Protein AF-A0A0N5AGP7-F1 (afdb_monomer)

Structure (mmCIF, N/CA/C/O backbone):
data_AF-A0A0N5AGP7-F1
#
_entry.id   AF-A0A0N5AGP7-F1
#
loop_
_atom_site.group_PDB
_atom_site.id
_atom_site.type_symbol
_atom_site.label_atom_id
_atom_site.label_alt_id
_atom_site.label_comp_id
_atom_site.label_asym_id
_atom_site.label_entity_id
_atom_site.label_seq_id
_atom_site.pdbx_PDB_ins_code
_atom_site.Cartn_x
_atom_site.Cartn_y
_atom_site.Cartn_z
_atom_site.occupancy
_atom_site.B_iso_or_equiv
_atom_site.auth_seq_id
_atom_site.auth_comp_id
_atom_site.auth_asym_id
_atom_site.auth_atom_id
_atom_site.pdbx_PDB_model_num
ATOM 1 N N . MET A 1 1 ? -30.717 -14.514 55.061 1.00 37.62 1 MET A N 1
ATOM 2 C CA . MET A 1 1 ? -29.349 -14.558 54.503 1.00 37.62 1 MET A CA 1
ATOM 3 C C . MET A 1 1 ? -28.999 -13.154 54.037 1.00 37.62 1 MET A C 1
ATOM 5 O O . MET A 1 1 ? -29.654 -12.688 53.111 1.00 37.62 1 MET A O 1
ATOM 9 N N . PRO A 1 2 ? -28.088 -12.437 54.714 1.00 38.25 2 PRO A N 1
ATOM 10 C CA . PRO A 1 2 ? -27.718 -11.091 54.300 1.00 38.25 2 PRO A CA 1
ATOM 11 C C . PRO A 1 2 ? -26.877 -11.192 53.022 1.00 38.25 2 PRO A C 1
ATOM 13 O O . PRO A 1 2 ? -25.871 -11.901 52.994 1.00 38.25 2 PRO A O 1
ATOM 16 N N . LYS A 1 3 ? -27.322 -10.530 51.950 1.00 42.00 3 LYS A N 1
ATOM 17 C CA . LYS A 1 3 ? -26.491 -10.283 50.768 1.00 42.00 3 LYS A CA 1
ATOM 18 C C . LYS A 1 3 ? -25.412 -9.304 51.219 1.00 42.00 3 LYS A C 1
ATOM 20 O O . LYS A 1 3 ? -25.722 -8.156 51.506 1.00 42.00 3 LYS A O 1
ATOM 25 N N . GLY A 1 4 ? -24.195 -9.803 51.411 1.00 43.72 4 GLY A N 1
ATOM 26 C CA . GLY A 1 4 ? -23.057 -8.968 51.771 1.00 43.72 4 GLY A CA 1
ATOM 27 C C . GLY A 1 4 ? -22.779 -7.979 50.648 1.00 43.72 4 GLY A C 1
ATOM 28 O O . GLY A 1 4 ? -22.672 -8.390 49.493 1.00 43.72 4 GLY A O 1
ATOM 29 N N . ASN A 1 5 ? -22.692 -6.701 51.005 1.00 47.56 5 ASN A N 1
ATOM 30 C CA . ASN A 1 5 ? -22.288 -5.616 50.123 1.00 47.56 5 ASN A CA 1
ATOM 31 C C . ASN A 1 5 ? -20.934 -5.984 49.508 1.00 47.56 5 ASN A C 1
ATOM 33 O O . ASN A 1 5 ? -19.931 -6.083 50.225 1.00 47.56 5 ASN A O 1
ATOM 37 N N . LEU A 1 6 ? -20.908 -6.239 48.199 1.00 48.44 6 LEU A N 1
ATOM 38 C CA . LEU A 1 6 ? -19.643 -6.345 47.491 1.00 48.44 6 LEU A CA 1
ATOM 39 C C . LEU A 1 6 ? -18.982 -4.959 47.506 1.00 48.44 6 LEU A C 1
ATOM 41 O O . LEU A 1 6 ? -19.667 -3.949 47.339 1.00 48.44 6 LEU A O 1
ATOM 45 N N . PRO A 1 7 ? -17.660 -4.875 47.720 1.00 51.41 7 PRO A N 1
ATOM 46 C CA . PRO A 1 7 ? -16.965 -3.600 47.649 1.00 51.41 7 PRO A CA 1
ATOM 47 C C . PRO A 1 7 ? -17.129 -3.016 46.239 1.00 51.41 7 PRO A C 1
ATOM 49 O O . PRO A 1 7 ? -16.958 -3.730 45.254 1.00 51.41 7 PRO A O 1
ATOM 52 N N . LEU A 1 8 ? -17.412 -1.712 46.148 1.00 54.53 8 LEU A N 1
ATOM 53 C CA . LEU A 1 8 ? -17.636 -0.942 44.908 1.00 54.53 8 LEU A CA 1
ATOM 54 C C . LEU A 1 8 ? -16.566 -1.195 43.818 1.00 54.53 8 LEU A C 1
ATOM 56 O O . LEU A 1 8 ? -16.828 -1.092 42.622 1.00 54.53 8 LEU A O 1
ATOM 60 N N . SER A 1 9 ? -15.348 -1.569 44.228 1.00 54.25 9 SER A N 1
ATOM 61 C CA . SER A 1 9 ? -14.263 -1.961 43.327 1.00 54.25 9 SER A CA 1
ATOM 62 C C . SER A 1 9 ? -14.559 -3.245 42.548 1.00 54.25 9 SER A C 1
ATOM 64 O O . SER A 1 9 ? -14.188 -3.344 41.384 1.00 54.25 9 SER A O 1
ATOM 66 N N . GLN A 1 10 ? -15.238 -4.222 43.145 1.00 56.56 10 GLN A N 1
ATOM 67 C CA . GLN A 1 10 ? -15.538 -5.511 42.526 1.00 56.56 10 GLN A CA 1
ATOM 68 C C . GLN A 1 10 ? -16.683 -5.409 41.505 1.00 56.56 10 GLN A C 1
ATOM 70 O O . GLN A 1 10 ? -16.617 -6.058 40.462 1.00 56.56 10 GLN A O 1
ATOM 75 N N . GLU A 1 11 ? -17.679 -4.554 41.758 1.00 56.53 11 GLU A N 1
ATOM 76 C CA . GLU A 1 11 ? -18.737 -4.204 40.795 1.00 56.53 11 GLU A CA 1
ATOM 77 C C . GLU A 1 11 ? -18.138 -3.458 39.590 1.00 56.53 11 GLU A C 1
ATOM 79 O O . GLU A 1 11 ? -18.330 -3.859 38.444 1.00 56.53 11 GLU A O 1
ATOM 84 N N . SER A 1 12 ? -17.293 -2.453 39.852 1.00 56.59 12 SER A N 1
ATOM 85 C CA . SER A 1 12 ? -16.553 -1.706 38.825 1.00 56.59 12 SER A CA 1
ATOM 86 C C . SER A 1 12 ? -15.652 -2.615 37.975 1.00 56.59 12 SER A C 1
ATOM 88 O O . SER A 1 12 ? -15.665 -2.531 36.746 1.00 56.59 12 SER A O 1
ATOM 90 N N . HIS A 1 13 ? -14.932 -3.555 38.598 1.00 56.78 13 HIS A N 1
ATOM 91 C CA . HIS A 1 13 ? -14.122 -4.550 37.887 1.00 56.78 13 HIS A CA 1
ATOM 92 C C . HIS A 1 13 ? -14.962 -5.519 37.050 1.00 56.78 13 HIS A C 1
ATOM 94 O O . HIS A 1 13 ? -14.537 -5.914 35.964 1.00 56.78 13 HIS A O 1
ATOM 100 N N . ARG A 1 14 ? -16.153 -5.896 37.522 1.00 61.09 14 ARG A N 1
ATOM 101 C CA . ARG A 1 14 ? -17.064 -6.765 36.775 1.00 61.09 14 ARG A CA 1
ATOM 102 C C . ARG A 1 14 ? -17.661 -6.046 35.566 1.00 61.09 14 ARG A C 1
ATOM 104 O O . ARG A 1 14 ? -17.682 -6.619 34.484 1.00 61.09 14 ARG A O 1
ATOM 111 N N . VAL A 1 15 ? -18.067 -4.788 35.718 1.00 60.38 15 VAL A N 1
ATOM 112 C CA . VAL A 1 15 ? -18.560 -3.959 34.607 1.00 60.38 15 VAL A CA 1
ATOM 113 C C . VAL A 1 15 ? -17.445 -3.689 33.597 1.00 60.38 15 VAL A C 1
ATOM 115 O O . VAL A 1 15 ? -17.682 -3.781 32.397 1.00 60.38 15 VAL A O 1
ATOM 118 N N . ALA A 1 16 ? -16.212 -3.438 34.054 1.00 58.69 16 ALA A N 1
ATOM 119 C CA . ALA A 1 16 ? -15.046 -3.327 33.177 1.00 58.69 16 ALA A CA 1
ATOM 120 C C . ALA A 1 16 ? -14.787 -4.629 32.392 1.00 58.69 16 ALA A C 1
ATOM 122 O O . ALA A 1 16 ? -14.532 -4.574 31.192 1.00 58.69 16 ALA A O 1
ATOM 123 N N . SER A 1 17 ? -14.934 -5.788 33.042 1.00 61.66 17 SER A N 1
ATOM 124 C CA . SER A 1 17 ? -14.825 -7.109 32.409 1.00 61.66 17 SER A CA 1
ATOM 125 C C . SER A 1 17 ? -15.964 -7.404 31.418 1.00 61.66 17 SER A C 1
ATOM 127 O O . SER A 1 17 ? -15.713 -7.997 30.369 1.00 61.66 17 SER A O 1
ATOM 129 N N . GLU A 1 18 ? -17.202 -6.988 31.702 1.00 62.66 18 GLU A N 1
ATOM 130 C CA . GLU A 1 18 ? -18.333 -7.114 30.767 1.00 62.66 18 GLU A CA 1
ATOM 131 C C . GLU A 1 18 ? -18.176 -6.151 29.569 1.00 62.66 18 GLU A C 1
ATOM 133 O O . GLU A 1 18 ? -18.473 -6.527 28.432 1.00 62.66 18 GLU A O 1
ATOM 138 N N . LEU A 1 19 ? -17.612 -4.953 29.782 1.00 58.47 19 LEU A N 1
ATOM 139 C CA . LEU A 1 19 ? -17.229 -4.013 28.717 1.00 58.47 19 LEU A CA 1
ATOM 140 C C . LEU A 1 19 ? -16.086 -4.547 27.837 1.00 58.47 19 LEU A C 1
ATOM 142 O O . LEU A 1 19 ? -16.107 -4.336 26.622 1.00 58.47 19 LEU A O 1
ATOM 146 N N . GLU A 1 20 ? -15.111 -5.253 28.420 1.00 59.94 20 GLU A N 1
ATOM 147 C CA . GLU A 1 20 ? -14.048 -5.953 27.680 1.00 59.94 20 GLU A CA 1
ATOM 148 C C . GLU A 1 20 ? -14.601 -7.073 26.780 1.00 59.94 20 GLU A C 1
ATOM 150 O O . GLU A 1 20 ? -13.984 -7.415 25.771 1.00 59.94 20 GLU A O 1
ATOM 155 N N . GLY A 1 21 ? -15.796 -7.597 27.073 1.00 66.31 21 GLY A N 1
ATOM 156 C CA . GLY A 1 21 ? -16.474 -8.611 26.260 1.00 66.31 21 GLY A CA 1
ATOM 157 C C . GLY A 1 21 ? -17.131 -8.093 24.971 1.00 66.31 21 GLY A C 1
ATOM 158 O O . GLY A 1 21 ? -17.523 -8.898 24.126 1.00 66.31 21 GLY A O 1
ATOM 159 N N . ILE A 1 22 ? -17.253 -6.772 24.782 1.00 74.31 22 ILE A N 1
ATOM 160 C CA . ILE A 1 22 ? -17.971 -6.177 23.635 1.00 74.31 22 ILE A CA 1
ATOM 161 C C . ILE A 1 22 ? -17.221 -6.404 22.314 1.00 74.31 22 ILE A C 1
ATOM 163 O O . ILE A 1 22 ? -17.836 -6.519 21.249 1.00 74.31 22 ILE A O 1
ATOM 167 N N . TRP A 1 23 ? -15.889 -6.464 22.358 1.00 82.12 23 TRP A N 1
ATOM 168 C CA . TRP A 1 23 ? -15.069 -6.611 21.162 1.00 82.12 23 TRP A CA 1
ATOM 169 C C . TRP A 1 23 ? -13.745 -7.322 21.453 1.00 82.12 23 TRP A C 1
ATOM 171 O O . TRP A 1 23 ? -12.912 -6.827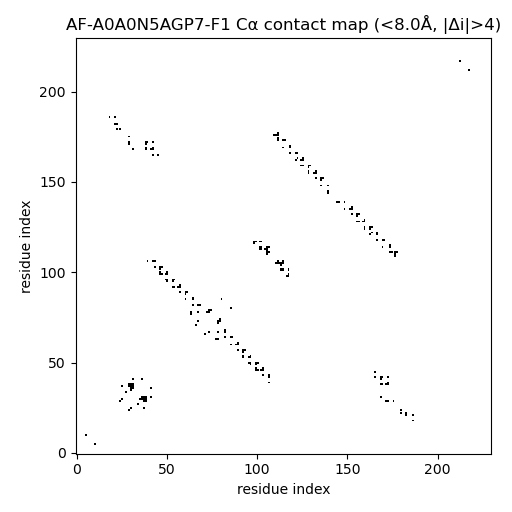 22.203 1.00 82.12 23 TRP A O 1
ATOM 181 N N . ASP A 1 24 ? -13.532 -8.459 20.788 1.00 80.94 24 ASP A N 1
ATOM 182 C CA . ASP A 1 24 ? -12.293 -9.235 20.873 1.00 80.94 24 ASP A CA 1
ATOM 183 C C . ASP A 1 24 ? -11.258 -8.767 19.832 1.00 80.94 24 ASP A C 1
ATOM 185 O O . ASP A 1 24 ? -11.414 -8.983 18.622 1.00 80.94 24 ASP A O 1
ATOM 189 N N . GLU A 1 25 ? -10.164 -8.167 20.315 1.00 78.81 25 GLU A N 1
ATOM 190 C CA . GLU A 1 25 ? -9.014 -7.737 19.503 1.00 78.81 25 GLU A CA 1
ATOM 191 C C . GLU A 1 25 ? -8.315 -8.924 18.812 1.00 78.81 25 GLU A C 1
ATOM 193 O O . GLU A 1 25 ? -7.780 -8.786 17.710 1.00 78.81 25 GLU A O 1
ATOM 198 N N . ASN A 1 26 ? -8.365 -10.119 19.408 1.00 81.75 26 ASN A N 1
ATOM 199 C CA . ASN A 1 26 ? -7.682 -11.322 18.930 1.00 81.75 26 ASN A CA 1
ATOM 200 C C . ASN A 1 26 ? -8.567 -12.249 18.087 1.00 81.75 26 ASN A C 1
ATOM 202 O O . ASN A 1 26 ? -8.146 -13.369 17.750 1.00 81.75 26 ASN A O 1
ATOM 206 N N . ALA A 1 27 ? -9.750 -11.780 17.686 1.00 81.62 27 ALA A N 1
ATOM 207 C CA . ALA A 1 27 ? -10.676 -12.551 16.877 1.00 81.62 27 ALA A CA 1
ATOM 208 C C . ALA A 1 27 ? -10.017 -13.045 15.576 1.00 81.62 27 ALA A C 1
ATOM 210 O O . ALA A 1 27 ? -9.226 -12.354 14.926 1.00 81.62 27 ALA A O 1
ATOM 211 N N . ILE A 1 28 ? -10.394 -14.249 15.133 1.00 81.88 28 ILE A N 1
ATOM 212 C CA . ILE A 1 28 ? -9.809 -14.906 13.948 1.00 81.88 28 ILE A CA 1
ATOM 213 C C . ILE A 1 28 ? -9.920 -14.028 12.686 1.00 81.88 28 ILE A C 1
ATOM 215 O O . ILE A 1 28 ? -9.036 -14.068 11.828 1.00 81.88 28 ILE A O 1
ATOM 219 N N . LYS A 1 29 ? -10.964 -13.191 12.591 1.00 83.31 29 LYS A N 1
ATOM 220 C CA . LYS A 1 29 ? -11.172 -12.239 11.485 1.00 83.31 29 LYS A CA 1
ATOM 221 C C . LYS A 1 29 ? -10.039 -11.216 11.316 1.00 83.31 29 LYS A C 1
ATOM 223 O O . LYS A 1 29 ? -9.836 -10.733 10.204 1.00 83.31 29 LYS A O 1
ATOM 228 N N . TYR A 1 30 ? -9.281 -10.924 12.374 1.00 83.88 30 TYR A N 1
ATOM 229 C CA . TYR A 1 30 ? -8.174 -9.961 12.361 1.00 83.88 30 TYR A CA 1
ATOM 230 C C . TYR A 1 30 ? -6.800 -10.618 12.189 1.00 83.88 30 TYR A C 1
ATOM 232 O O . TYR A 1 30 ? -5.776 -9.939 12.258 1.00 83.88 30 TYR A O 1
ATOM 240 N N . LYS A 1 31 ? -6.749 -11.931 11.921 1.00 83.94 31 LYS A N 1
ATOM 241 C CA . LYS A 1 31 ? -5.500 -12.659 11.675 1.00 83.94 31 LYS A CA 1
ATOM 242 C C . LYS A 1 31 ? -5.295 -12.931 10.178 1.00 83.94 31 LYS A C 1
ATOM 244 O O . LYS A 1 31 ? -6.155 -13.481 9.491 1.00 83.94 31 LYS A O 1
ATOM 249 N N . CYS A 1 32 ? -4.119 -12.574 9.675 1.00 75.00 32 CYS A N 1
ATOM 250 C CA . CYS A 1 32 ? -3.623 -12.841 8.325 1.00 75.00 32 CYS A CA 1
ATOM 251 C C . CYS A 1 32 ? -2.550 -13.951 8.344 1.00 75.00 32 CYS A C 1
ATOM 253 O O . CYS A 1 32 ? -2.146 -14.412 9.413 1.00 75.00 32 CYS A O 1
ATOM 255 N N . CYS A 1 33 ? -2.126 -14.412 7.158 1.00 72.75 33 CYS A N 1
ATOM 256 C CA . CYS A 1 33 ? -1.124 -15.477 6.964 1.00 72.75 33 CYS A CA 1
ATOM 257 C C . CYS A 1 33 ? -1.459 -16.756 7.757 1.00 72.75 33 CYS A C 1
ATOM 259 O O . CYS A 1 33 ? -0.895 -17.027 8.816 1.00 72.75 33 CYS A O 1
ATOM 261 N N . CYS A 1 34 ? -2.437 -17.521 7.259 1.00 74.31 34 CYS A N 1
ATOM 262 C CA . CYS A 1 34 ? -2.920 -18.758 7.890 1.00 74.31 34 CYS A CA 1
ATOM 263 C C . CYS A 1 34 ? -3.479 -18.565 9.314 1.00 74.31 34 CYS A C 1
ATOM 265 O O . CYS A 1 34 ? -3.348 -19.449 10.154 1.00 74.31 34 CYS A O 1
ATOM 267 N N . ARG A 1 35 ? -4.114 -17.412 9.585 1.00 73.94 35 ARG A N 1
ATOM 268 C CA . ARG A 1 35 ? -4.724 -17.059 10.885 1.00 73.94 35 ARG A CA 1
ATOM 269 C C . ARG A 1 35 ? -3.728 -16.980 12.053 1.00 73.94 35 ARG A C 1
ATOM 271 O O . ARG A 1 35 ? -4.143 -17.082 13.204 1.00 73.94 35 ARG A O 1
ATOM 278 N N . LYS A 1 36 ? -2.435 -16.778 11.779 1.00 76.38 36 LYS A N 1
ATOM 279 C CA . LYS A 1 36 ? -1.392 -16.735 12.817 1.00 76.38 36 LYS A CA 1
ATOM 280 C C . LYS A 1 36 ? -0.976 -15.320 13.209 1.00 76.38 36 LYS A C 1
ATOM 282 O O . LYS A 1 36 ? -0.681 -15.090 14.374 1.00 76.38 36 LYS A O 1
ATOM 287 N N . ILE A 1 37 ? -0.957 -14.378 12.265 1.00 84.56 37 ILE A N 1
ATOM 288 C CA . ILE A 1 37 ? -0.363 -13.052 12.486 1.00 84.56 37 ILE A CA 1
ATOM 289 C C . ILE A 1 37 ? -1.454 -11.988 12.519 1.00 84.56 37 ILE A C 1
ATOM 291 O O . ILE A 1 37 ? -2.279 -11.919 11.613 1.00 84.56 37 ILE A O 1
ATOM 295 N N . HIS A 1 38 ? -1.449 -11.131 13.540 1.00 89.88 38 HIS A N 1
ATOM 296 C CA . HIS A 1 38 ? -2.399 -10.027 13.640 1.00 89.88 38 HIS A CA 1
ATOM 297 C C . HIS A 1 38 ? -2.231 -9.030 12.480 1.00 89.88 38 HIS A C 1
ATOM 299 O O . HIS A 1 38 ? -1.110 -8.662 12.114 1.00 89.88 38 HIS A O 1
ATOM 305 N N . VAL A 1 39 ? -3.345 -8.559 11.918 1.00 88.88 39 VAL A N 1
ATOM 306 C CA . VAL A 1 39 ? -3.371 -7.708 10.719 1.00 88.88 39 VAL A CA 1
ATOM 307 C C . VAL A 1 39 ? -2.567 -6.415 10.888 1.00 88.88 39 VAL A C 1
ATOM 309 O O . VAL A 1 39 ? -1.893 -5.997 9.950 1.00 88.88 39 VAL A O 1
ATOM 312 N N . LYS A 1 40 ? -2.548 -5.840 12.100 1.00 89.69 40 LYS A N 1
ATOM 313 C CA . LYS A 1 40 ? -1.755 -4.645 12.450 1.00 89.69 40 LYS A CA 1
ATOM 314 C C . LYS A 1 40 ? -0.255 -4.857 12.212 1.00 89.69 40 LYS A C 1
ATOM 316 O O . LYS A 1 40 ? 0.405 -3.991 11.648 1.00 89.69 40 LYS A O 1
ATOM 321 N N . ASN A 1 41 ? 0.268 -6.023 12.595 1.00 90.19 41 ASN A N 1
ATOM 322 C CA . ASN A 1 41 ? 1.694 -6.335 12.478 1.00 90.19 41 ASN A CA 1
ATOM 323 C C . ASN A 1 41 ? 2.086 -6.550 11.014 1.00 90.19 41 ASN A C 1
ATOM 325 O O . ASN A 1 41 ? 3.117 -6.049 10.574 1.00 90.19 41 ASN A O 1
ATOM 329 N N . VAL A 1 42 ? 1.234 -7.237 10.244 1.00 91.81 42 VAL A N 1
ATOM 330 C CA . VAL A 1 42 ? 1.462 -7.432 8.803 1.00 91.81 42 VAL A CA 1
ATOM 331 C C . VAL A 1 42 ? 1.390 -6.097 8.059 1.00 91.81 42 VAL A C 1
ATOM 333 O O . VAL A 1 42 ? 2.253 -5.815 7.237 1.00 91.81 42 VAL A O 1
ATOM 336 N N . ALA A 1 43 ? 0.409 -5.246 8.372 1.00 92.38 43 ALA A N 1
ATOM 337 C CA . ALA A 1 43 ? 0.275 -3.932 7.746 1.00 92.38 43 ALA A CA 1
ATOM 338 C C . ALA A 1 43 ? 1.464 -3.007 8.068 1.00 92.38 43 ALA A C 1
ATOM 340 O O . ALA A 1 43 ? 1.961 -2.324 7.173 1.00 92.38 43 ALA A O 1
ATOM 341 N N . LEU A 1 44 ? 1.974 -3.029 9.307 1.00 93.56 44 LEU A N 1
ATOM 342 C CA . LEU A 1 44 ? 3.205 -2.316 9.668 1.00 93.56 44 LEU A CA 1
ATOM 343 C C . LEU A 1 44 ? 4.407 -2.834 8.884 1.00 93.56 44 LEU A C 1
ATOM 345 O O . LEU A 1 44 ? 5.167 -2.035 8.343 1.00 93.56 44 LEU A O 1
ATOM 349 N N . PHE A 1 45 ? 4.564 -4.156 8.792 1.00 94.00 45 PHE A N 1
ATOM 350 C CA . PHE A 1 45 ? 5.642 -4.760 8.017 1.00 94.00 45 PHE A CA 1
ATOM 351 C C . PHE A 1 45 ? 5.586 -4.342 6.541 1.00 94.00 45 PHE A C 1
ATOM 353 O O . PHE A 1 45 ? 6.605 -3.928 5.995 1.00 94.00 45 PHE A O 1
ATOM 360 N N . ILE A 1 46 ? 4.399 -4.364 5.922 1.00 93.19 46 ILE A N 1
ATOM 361 C CA . ILE A 1 46 ? 4.194 -3.886 4.544 1.00 93.19 46 ILE A CA 1
ATOM 362 C C . ILE A 1 46 ? 4.599 -2.412 4.415 1.00 93.19 46 ILE A C 1
ATOM 364 O O . ILE A 1 46 ? 5.322 -2.062 3.484 1.00 93.19 46 ILE A O 1
ATOM 368 N N . GLY A 1 47 ? 4.190 -1.557 5.359 1.00 93.81 47 GLY A N 1
ATOM 369 C CA . GLY A 1 47 ? 4.562 -0.141 5.365 1.00 93.81 47 GLY A CA 1
ATOM 370 C C . GLY A 1 47 ? 6.079 0.074 5.422 1.00 93.81 47 GLY A C 1
ATOM 371 O O . GLY A 1 47 ? 6.623 0.821 4.609 1.00 93.81 47 GLY A O 1
ATOM 372 N N . TYR A 1 48 ? 6.782 -0.621 6.323 1.00 94.50 48 TYR A N 1
ATOM 373 C CA . TYR A 1 48 ? 8.247 -0.548 6.420 1.00 94.50 48 TYR A CA 1
ATOM 374 C C . TYR A 1 48 ? 8.953 -1.096 5.184 1.00 94.50 48 TYR A C 1
ATOM 376 O O . TYR A 1 48 ? 9.867 -0.449 4.674 1.00 94.50 48 TYR A O 1
ATOM 384 N N . ALA A 1 49 ? 8.515 -2.251 4.680 1.00 94.00 49 ALA A N 1
ATOM 385 C CA . ALA A 1 49 ? 9.073 -2.849 3.475 1.00 94.00 49 ALA A CA 1
ATOM 386 C C . ALA A 1 49 ? 8.916 -1.908 2.273 1.00 94.00 49 ALA A C 1
ATOM 388 O O . ALA A 1 49 ? 9.874 -1.678 1.536 1.00 94.00 49 ALA A O 1
ATOM 389 N N . GLN A 1 50 ? 7.739 -1.295 2.117 1.00 93.06 50 GLN A N 1
ATOM 390 C CA . GLN A 1 50 ? 7.499 -0.335 1.048 1.00 93.06 50 GLN A CA 1
ATOM 391 C C . GLN A 1 50 ? 8.387 0.906 1.182 1.00 93.06 50 GLN A C 1
ATOM 393 O O . GLN A 1 50 ? 8.972 1.324 0.183 1.00 93.06 50 GLN A O 1
ATOM 398 N N . MET A 1 51 ? 8.524 1.485 2.380 1.00 94.00 51 MET A N 1
ATOM 399 C CA . MET A 1 51 ? 9.426 2.628 2.592 1.00 94.00 51 MET A CA 1
ATOM 400 C C . MET A 1 51 ? 10.868 2.274 2.235 1.00 94.00 51 MET A C 1
ATOM 402 O O . MET A 1 51 ? 11.532 3.044 1.553 1.00 94.00 51 MET A O 1
ATOM 406 N N . PHE A 1 52 ? 11.339 1.098 2.642 1.00 94.81 52 PHE A N 1
ATOM 407 C CA . PHE A 1 52 ? 12.704 0.661 2.367 1.00 94.81 52 PHE A CA 1
ATOM 408 C C . PHE A 1 52 ? 12.966 0.484 0.865 1.00 94.81 52 PHE A C 1
ATOM 410 O O . PHE A 1 52 ? 13.923 1.044 0.332 1.00 94.81 52 PHE A O 1
ATOM 417 N N . ILE A 1 53 ? 12.082 -0.235 0.165 1.00 93.62 53 ILE A N 1
ATOM 418 C CA . ILE A 1 53 ? 12.203 -0.469 -1.283 1.00 93.62 53 ILE A CA 1
ATOM 419 C C . ILE A 1 53 ? 12.146 0.858 -2.052 1.00 93.62 53 ILE A C 1
ATOM 421 O O . ILE A 1 53 ? 12.964 1.099 -2.939 1.00 93.62 53 ILE A O 1
ATOM 425 N N . THR A 1 54 ? 11.204 1.738 -1.703 1.00 93.56 54 THR A N 1
ATOM 426 C CA . THR A 1 54 ? 11.032 3.031 -2.388 1.00 93.56 54 THR A CA 1
ATOM 427 C C . THR A 1 54 ? 12.172 3.999 -2.100 1.00 93.56 54 THR A C 1
ATOM 429 O O . THR A 1 54 ? 12.586 4.722 -3.000 1.00 93.56 54 THR A O 1
ATOM 432 N N . PHE A 1 55 ? 12.738 3.970 -0.894 1.00 93.25 55 PHE A N 1
ATOM 433 C CA . PHE A 1 55 ? 13.918 4.754 -0.543 1.00 93.25 55 PHE A CA 1
ATOM 434 C C . PHE A 1 55 ? 15.152 4.335 -1.352 1.00 93.25 55 PHE A C 1
ATOM 436 O O . PHE A 1 55 ? 15.830 5.191 -1.919 1.00 93.25 55 PHE A O 1
ATOM 443 N N . ILE A 1 56 ? 15.410 3.029 -1.482 1.00 94.81 56 ILE A N 1
ATOM 444 C CA . ILE A 1 56 ? 16.508 2.525 -2.323 1.00 94.81 56 ILE A CA 1
ATOM 445 C C . ILE A 1 56 ? 16.291 2.923 -3.788 1.00 94.81 56 ILE A C 1
ATOM 447 O O . ILE A 1 56 ? 17.218 3.409 -4.436 1.00 94.81 56 ILE A O 1
ATOM 451 N N . ALA A 1 57 ? 15.066 2.771 -4.301 1.00 91.19 57 ALA A N 1
ATOM 452 C CA . ALA A 1 57 ? 14.726 3.181 -5.662 1.00 91.19 57 ALA A CA 1
ATOM 453 C C . ALA A 1 57 ? 14.918 4.695 -5.879 1.00 91.19 57 ALA A C 1
ATOM 455 O O . ALA A 1 57 ? 15.442 5.106 -6.914 1.00 91.19 57 ALA A O 1
ATOM 456 N N . ALA A 1 58 ? 14.566 5.523 -4.893 1.00 92.44 58 ALA A N 1
ATOM 457 C CA . ALA A 1 58 ? 14.769 6.967 -4.946 1.00 92.44 58 ALA A CA 1
ATOM 458 C C . ALA A 1 58 ? 16.258 7.339 -4.996 1.00 92.44 58 ALA A C 1
ATOM 460 O O . ALA A 1 58 ? 16.636 8.167 -5.821 1.00 92.44 58 ALA A O 1
ATOM 461 N N . ILE A 1 59 ? 17.110 6.704 -4.178 1.00 92.19 59 ILE A N 1
ATOM 462 C CA . ILE A 1 59 ? 18.571 6.908 -4.222 1.00 92.19 59 ILE A CA 1
ATOM 463 C C . ILE A 1 59 ? 19.123 6.522 -5.593 1.00 92.19 59 ILE A C 1
ATOM 465 O O . ILE A 1 59 ? 19.904 7.274 -6.175 1.00 92.19 59 ILE A O 1
ATOM 469 N N . PHE A 1 60 ? 18.695 5.374 -6.122 1.00 90.19 60 PHE A N 1
ATOM 470 C CA . PHE A 1 60 ? 19.109 4.910 -7.441 1.00 90.19 60 PHE A CA 1
ATOM 471 C C . PHE A 1 60 ? 18.762 5.942 -8.522 1.00 90.19 60 PHE A C 1
ATOM 473 O O . PHE A 1 60 ? 19.642 6.375 -9.263 1.00 90.19 60 PHE A O 1
ATOM 480 N N . VAL A 1 61 ? 17.514 6.416 -8.577 1.00 88.06 61 VAL A N 1
ATOM 481 C CA . VAL A 1 61 ? 17.105 7.428 -9.566 1.00 88.06 61 VAL A CA 1
ATOM 482 C C . VAL A 1 61 ? 17.794 8.774 -9.331 1.00 88.06 61 VAL A C 1
ATOM 484 O O . VAL A 1 61 ? 18.185 9.424 -10.298 1.00 88.06 61 VAL A O 1
ATOM 487 N N . ALA A 1 62 ? 18.006 9.183 -8.078 1.00 88.69 62 ALA A N 1
ATOM 488 C CA . ALA A 1 62 ? 18.702 10.427 -7.749 1.00 88.69 62 ALA A CA 1
ATOM 489 C C . ALA A 1 62 ? 20.161 10.401 -8.222 1.00 88.69 62 ALA A C 1
ATOM 491 O O . ALA A 1 62 ? 20.648 11.385 -8.777 1.00 88.69 62 ALA A O 1
ATOM 492 N N . TYR A 1 63 ? 20.840 9.262 -8.070 1.00 88.38 63 TYR A N 1
ATOM 493 C CA . TYR A 1 63 ? 22.192 9.064 -8.579 1.00 88.38 63 TYR A CA 1
ATOM 494 C C . TYR A 1 63 ? 22.261 9.253 -10.102 1.00 88.38 63 TYR A C 1
ATOM 496 O O . TYR A 1 63 ? 23.092 10.021 -10.589 1.00 88.38 63 TYR A O 1
ATOM 504 N N . TYR A 1 64 ? 21.347 8.633 -10.855 1.00 84.50 64 TYR A N 1
ATOM 505 C CA . TYR A 1 64 ? 21.296 8.810 -12.311 1.00 84.50 64 TYR A CA 1
ATOM 506 C C . TYR A 1 64 ? 20.866 10.214 -12.735 1.00 84.50 64 TYR A C 1
ATOM 508 O O . TYR A 1 64 ? 21.359 10.724 -13.737 1.00 84.50 64 TYR A O 1
ATOM 516 N N . TYR A 1 65 ? 19.991 10.868 -11.973 1.00 84.19 65 TYR A N 1
ATOM 517 C CA . TYR A 1 65 ? 19.627 12.262 -12.208 1.00 84.19 65 TYR A CA 1
ATOM 518 C C . TYR A 1 65 ? 20.840 13.196 -12.072 1.00 84.19 65 TYR A C 1
ATOM 520 O O . TYR A 1 65 ? 21.062 14.046 -12.934 1.00 84.19 65 TYR A O 1
ATOM 528 N N . LEU A 1 66 ? 21.673 12.997 -11.044 1.00 85.44 66 LEU A N 1
ATOM 529 C CA . LEU A 1 66 ? 22.917 13.753 -10.874 1.00 85.44 66 LEU A CA 1
ATOM 530 C C . LEU A 1 66 ? 23.911 13.480 -12.010 1.00 85.44 66 LEU A C 1
ATOM 532 O O . LEU A 1 66 ? 24.524 14.417 -12.519 1.00 85.44 66 LEU A O 1
ATOM 536 N N . GLN A 1 67 ? 24.040 12.227 -12.458 1.00 83.19 67 GLN A N 1
ATOM 537 C CA . GLN A 1 67 ? 24.863 11.909 -13.631 1.00 83.19 67 GLN A CA 1
ATOM 538 C C . GLN A 1 67 ? 24.359 12.594 -14.908 1.00 83.19 67 GLN A C 1
ATOM 540 O O . GLN A 1 67 ? 25.172 13.109 -15.675 1.00 83.19 67 GLN A O 1
ATOM 545 N N . ALA A 1 68 ? 23.037 12.637 -15.111 1.00 78.50 68 ALA A N 1
ATOM 546 C CA . ALA A 1 68 ? 22.419 13.267 -16.274 1.00 78.50 68 ALA A CA 1
ATOM 547 C C . ALA A 1 68 ? 22.665 14.785 -16.317 1.00 78.50 68 ALA A C 1
ATOM 549 O O . ALA A 1 68 ? 22.888 15.335 -17.392 1.00 78.50 68 ALA A O 1
ATOM 550 N N . ILE A 1 69 ? 22.668 15.460 -15.161 1.00 80.38 69 ILE A N 1
ATOM 551 C CA . ILE A 1 69 ? 23.007 16.892 -15.070 1.00 80.38 69 ILE A CA 1
ATOM 552 C C . ILE A 1 69 ? 24.499 17.127 -15.314 1.00 80.38 69 ILE A C 1
ATOM 554 O O . ILE A 1 69 ? 24.866 18.089 -15.982 1.00 80.38 69 ILE A O 1
ATOM 558 N N . ASN A 1 70 ? 25.357 16.241 -14.805 1.00 83.06 70 ASN A N 1
ATOM 559 C CA . ASN A 1 70 ? 26.811 16.370 -14.925 1.00 83.06 70 ASN A CA 1
ATOM 560 C C . ASN A 1 70 ? 27.347 16.045 -16.333 1.00 83.06 70 ASN A C 1
ATOM 562 O O . ASN A 1 70 ? 28.556 16.086 -16.543 1.00 83.06 70 ASN A O 1
ATOM 566 N N . GLY A 1 71 ? 26.476 15.712 -17.293 1.00 72.88 71 GLY A N 1
ATOM 567 C CA . GLY A 1 71 ? 26.858 15.455 -18.683 1.00 72.88 71 GLY A CA 1
ATOM 568 C C . GLY A 1 71 ? 27.661 14.167 -18.889 1.00 72.88 71 GLY A C 1
ATOM 569 O O . GLY A 1 71 ? 28.321 14.026 -19.916 1.00 72.88 71 GLY A O 1
ATOM 570 N N . ASN A 1 72 ? 27.626 13.232 -17.932 1.00 72.00 72 ASN A N 1
ATOM 571 C CA . ASN A 1 72 ? 28.325 11.956 -18.063 1.00 72.00 72 ASN A CA 1
ATOM 572 C C . ASN A 1 72 ? 27.530 11.007 -18.989 1.00 72.00 72 ASN A C 1
ATOM 574 O O . ASN A 1 72 ? 26.308 10.921 -18.889 1.00 72.00 72 ASN A O 1
ATOM 578 N N . ASN A 1 73 ? 28.235 10.343 -19.910 1.00 58.22 73 ASN A N 1
ATOM 579 C CA . ASN A 1 73 ? 27.728 9.751 -21.159 1.00 58.22 73 ASN A CA 1
ATOM 580 C C . ASN A 1 73 ? 26.470 8.851 -21.085 1.00 58.22 73 ASN A C 1
ATOM 582 O O . ASN A 1 73 ? 26.215 8.128 -20.122 1.00 58.22 73 ASN A O 1
ATOM 586 N N . GLN A 1 74 ? 25.726 8.875 -22.198 1.00 59.72 74 GLN A N 1
ATOM 587 C CA . GLN A 1 74 ? 24.321 8.488 -22.396 1.00 59.72 74 GLN A CA 1
ATOM 588 C C . GLN A 1 74 ? 24.033 6.993 -22.662 1.00 59.72 74 GLN A C 1
ATOM 590 O O . GLN A 1 74 ? 22.970 6.651 -23.185 1.00 59.72 74 GLN A O 1
ATOM 595 N N . ASP A 1 75 ? 24.932 6.079 -22.298 1.00 58.81 75 ASP A N 1
ATOM 596 C CA . ASP A 1 75 ? 24.817 4.672 -22.730 1.00 58.81 75 ASP A CA 1
ATOM 597 C C . ASP A 1 75 ? 23.965 3.782 -21.809 1.00 58.81 75 ASP A C 1
ATOM 599 O O . ASP A 1 75 ? 23.674 2.626 -22.126 1.00 58.81 75 ASP A O 1
ATOM 603 N N . TYR A 1 76 ? 23.485 4.314 -20.686 1.00 66.12 76 TYR A N 1
ATOM 604 C CA . TYR A 1 76 ? 22.556 3.605 -19.808 1.00 66.12 76 TYR A CA 1
ATOM 605 C C . TYR A 1 76 ? 21.108 3.834 -20.248 1.00 66.12 76 TYR A C 1
ATOM 607 O O . TYR A 1 76 ? 20.733 4.929 -20.665 1.00 66.12 76 TYR A O 1
ATOM 615 N N . TRP A 1 77 ? 20.244 2.826 -20.084 1.00 67.38 77 TRP A N 1
ATOM 616 C CA . TRP A 1 77 ? 18.813 2.942 -20.408 1.00 67.38 77 TRP A CA 1
ATOM 617 C C . TRP A 1 77 ? 18.130 4.117 -19.683 1.00 67.38 77 TRP A C 1
ATOM 619 O O . TRP A 1 77 ? 17.208 4.718 -20.226 1.00 6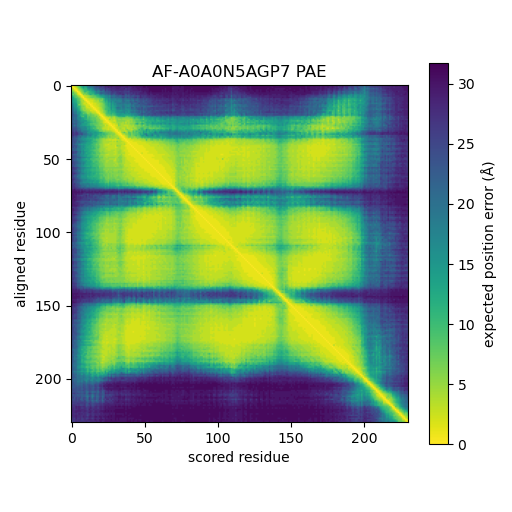7.38 77 TRP A O 1
ATOM 629 N N . VAL A 1 78 ? 18.627 4.483 -18.494 1.00 67.06 78 VAL A N 1
ATOM 630 C CA . VAL A 1 78 ? 18.168 5.639 -17.708 1.00 67.06 78 VAL A CA 1
ATOM 631 C C . VAL A 1 78 ? 18.601 6.967 -18.334 1.00 67.06 78 VAL A C 1
ATOM 633 O O . VAL A 1 78 ? 17.839 7.923 -18.304 1.00 67.06 78 VAL A O 1
ATOM 636 N N . GLY A 1 79 ? 19.783 7.027 -18.955 1.00 62.69 79 GLY A N 1
ATOM 637 C CA . GLY A 1 79 ? 20.272 8.216 -19.665 1.00 62.69 79 GLY A CA 1
ATOM 638 C C . GLY A 1 79 ? 19.494 8.517 -20.951 1.00 62.69 79 GLY A C 1
ATOM 639 O O . GLY A 1 79 ? 19.450 9.664 -21.386 1.00 62.69 79 GLY A O 1
ATOM 640 N N . LYS A 1 80 ? 18.816 7.507 -21.522 1.00 67.44 80 LYS A N 1
ATOM 641 C CA . LYS A 1 80 ? 17.865 7.684 -22.634 1.00 67.44 80 LYS A CA 1
ATOM 642 C C . LYS A 1 80 ? 16.544 8.324 -22.198 1.00 67.44 80 LYS A C 1
ATOM 644 O O . LYS A 1 80 ? 15.803 8.824 -23.044 1.00 67.44 80 LYS A O 1
ATOM 649 N N . LEU A 1 81 ? 16.222 8.302 -20.903 1.00 68.19 81 LEU A N 1
ATOM 650 C CA . LEU A 1 81 ? 15.064 9.012 -20.374 1.00 68.19 81 LEU A CA 1
ATOM 651 C C . LEU A 1 81 ? 15.421 10.494 -20.248 1.00 68.19 81 LEU A C 1
ATOM 653 O O . LEU A 1 81 ? 16.397 10.859 -19.600 1.00 68.19 81 LEU A O 1
ATOM 657 N N . ASN A 1 82 ? 14.612 11.360 -20.863 1.00 69.75 82 ASN A N 1
ATOM 658 C CA . ASN A 1 82 ? 14.756 12.811 -20.733 1.00 69.75 82 ASN A CA 1
ATOM 659 C C . ASN A 1 82 ? 14.821 13.199 -19.241 1.00 69.75 82 ASN A C 1
ATOM 661 O O . ASN A 1 82 ? 14.062 12.656 -18.433 1.00 69.75 82 ASN A O 1
ATOM 665 N N . SER A 1 83 ? 15.673 14.164 -18.882 1.00 69.88 83 SER A N 1
ATOM 666 C CA . SER A 1 83 ? 15.846 14.650 -17.504 1.00 69.88 83 SER A CA 1
ATOM 667 C C . SER A 1 83 ? 14.516 15.011 -16.832 1.00 69.88 83 SER A C 1
ATOM 669 O O . SER A 1 83 ? 14.342 14.770 -15.639 1.00 69.88 83 SER A O 1
ATOM 671 N N . ARG A 1 84 ? 13.532 15.471 -17.618 1.00 75.44 84 ARG A N 1
ATOM 672 C CA . ARG A 1 84 ? 12.151 15.726 -17.173 1.00 75.44 84 ARG A CA 1
ATOM 673 C C . ARG A 1 84 ? 11.468 14.497 -16.559 1.00 75.44 84 ARG A C 1
ATOM 675 O O . ARG A 1 84 ? 10.827 14.622 -15.521 1.00 75.44 84 ARG A O 1
ATOM 682 N N . TYR A 1 85 ? 11.618 13.317 -17.163 1.00 81.75 85 TYR A N 1
ATOM 683 C CA . TYR A 1 85 ? 11.014 12.083 -16.649 1.00 81.75 85 TYR A CA 1
ATOM 684 C C . TYR A 1 85 ? 11.694 11.612 -15.360 1.00 81.75 85 TYR A C 1
ATOM 686 O O . TYR A 1 85 ? 11.012 11.130 -14.461 1.00 81.75 85 TYR A O 1
ATOM 694 N N . LEU A 1 86 ? 13.012 11.807 -15.224 1.00 82.19 86 LEU A N 1
ATOM 695 C CA . LEU A 1 86 ? 13.737 11.489 -13.988 1.00 82.19 86 LEU A CA 1
ATOM 696 C C . LEU A 1 86 ? 13.239 12.329 -12.809 1.00 82.19 86 LEU A C 1
ATOM 698 O O . LEU A 1 86 ? 13.002 11.789 -11.729 1.00 82.19 86 LEU A O 1
ATOM 702 N N . THR A 1 87 ? 12.996 13.625 -13.022 1.00 85.75 87 THR A N 1
ATOM 703 C CA . THR A 1 87 ? 12.399 14.491 -11.996 1.00 85.75 87 THR A CA 1
ATOM 704 C C . THR A 1 87 ? 10.988 14.031 -11.618 1.00 85.75 87 THR A C 1
ATOM 706 O O . THR A 1 87 ? 10.660 13.979 -10.432 1.00 85.75 87 THR A O 1
ATOM 709 N N . SER A 1 88 ? 10.160 13.633 -12.593 1.00 89.81 88 SER A N 1
ATOM 710 C CA . SER A 1 88 ? 8.833 13.062 -12.320 1.00 89.81 88 SER A CA 1
ATOM 711 C C . SER A 1 88 ? 8.906 11.761 -11.514 1.00 89.81 88 SER A C 1
ATOM 713 O O . SER A 1 88 ? 8.109 11.579 -10.595 1.00 89.81 88 SER A O 1
ATOM 715 N N . PHE A 1 89 ? 9.873 10.882 -11.797 1.00 88.31 89 PHE A N 1
ATOM 716 C CA . PHE A 1 89 ? 10.085 9.665 -11.009 1.00 88.31 89 PHE A CA 1
ATOM 717 C C . PHE A 1 89 ? 10.494 9.977 -9.569 1.00 88.31 89 PHE A C 1
ATOM 719 O O . PHE A 1 89 ? 9.937 9.389 -8.646 1.00 88.31 89 PHE A O 1
ATOM 726 N N . LEU A 1 90 ? 11.405 10.931 -9.354 1.00 89.56 90 LEU A N 1
ATOM 727 C CA . LEU A 1 90 ? 11.788 11.360 -8.005 1.00 89.56 90 LEU A CA 1
ATOM 728 C C . LEU A 1 90 ? 10.587 11.884 -7.216 1.00 89.56 90 LEU A C 1
ATOM 730 O O . LEU A 1 90 ? 10.382 11.478 -6.073 1.00 89.56 90 LEU A O 1
ATOM 734 N N . LEU A 1 91 ? 9.756 12.725 -7.837 1.00 91.25 91 LEU A N 1
ATOM 735 C CA . LEU A 1 91 ? 8.530 13.217 -7.212 1.00 91.25 91 LEU A CA 1
ATOM 736 C C . LEU A 1 91 ? 7.562 12.071 -6.876 1.00 91.25 91 LEU A C 1
ATOM 738 O O . LEU A 1 91 ? 6.994 12.050 -5.785 1.00 91.25 91 LEU A O 1
ATOM 742 N N . ALA A 1 92 ? 7.404 11.101 -7.779 1.00 91.81 92 ALA A N 1
ATOM 743 C CA . ALA A 1 92 ? 6.559 9.933 -7.550 1.00 91.81 92 ALA A CA 1
ATOM 744 C C . ALA A 1 92 ? 7.062 9.075 -6.374 1.00 91.81 92 ALA A C 1
ATOM 746 O O . ALA A 1 92 ? 6.262 8.666 -5.532 1.00 91.81 92 ALA A O 1
ATOM 747 N N . PHE A 1 93 ? 8.375 8.849 -6.258 1.00 92.75 93 PHE A N 1
ATOM 748 C CA . PHE A 1 93 ? 8.944 8.124 -5.117 1.00 92.75 93 PHE A CA 1
ATOM 749 C C . PHE A 1 93 ? 8.799 8.895 -3.804 1.00 92.75 93 PHE A C 1
ATOM 751 O O . PHE A 1 93 ? 8.475 8.289 -2.784 1.00 92.75 93 PHE A O 1
ATOM 758 N N . LEU A 1 94 ? 8.967 10.221 -3.819 1.00 92.94 94 LEU A N 1
ATOM 759 C CA . LEU A 1 94 ? 8.727 11.061 -2.642 1.00 92.94 94 LEU A CA 1
ATOM 760 C C . LEU A 1 94 ? 7.269 10.976 -2.182 1.00 92.94 94 LEU A C 1
ATOM 762 O O . LEU A 1 94 ? 7.012 10.755 -0.997 1.00 92.94 94 LEU A O 1
ATOM 766 N N . LEU A 1 95 ? 6.317 11.079 -3.113 1.00 93.19 95 LEU A N 1
ATOM 767 C CA . LEU A 1 95 ? 4.897 10.899 -2.814 1.00 93.19 95 LEU A CA 1
ATOM 768 C C . LEU A 1 95 ? 4.630 9.507 -2.223 1.00 93.19 95 LEU A C 1
ATOM 770 O O . LEU A 1 95 ? 3.913 9.383 -1.231 1.00 93.19 95 LEU A O 1
ATOM 774 N N . GLN A 1 96 ? 5.253 8.466 -2.777 1.00 94.00 96 GLN A N 1
ATOM 775 C CA . GLN A 1 96 ? 5.085 7.099 -2.293 1.00 94.00 96 GLN A CA 1
ATOM 776 C C . GLN A 1 96 ? 5.648 6.887 -0.881 1.00 94.00 96 GLN A C 1
ATOM 778 O O . GLN A 1 96 ? 5.045 6.167 -0.079 1.00 94.00 96 GLN A O 1
ATOM 783 N N . ILE A 1 97 ? 6.770 7.533 -0.553 1.00 94.00 97 ILE A N 1
ATOM 784 C CA . ILE A 1 97 ? 7.337 7.538 0.801 1.00 94.00 97 ILE A CA 1
ATOM 785 C C . ILE A 1 97 ? 6.393 8.263 1.764 1.00 94.00 97 ILE A C 1
ATOM 787 O O . ILE A 1 97 ? 6.121 7.740 2.843 1.00 94.00 97 ILE A O 1
ATOM 791 N N . LEU A 1 98 ? 5.836 9.417 1.377 1.00 94.50 98 LEU A N 1
ATOM 792 C CA . LEU A 1 98 ? 4.862 10.147 2.197 1.00 94.50 98 LEU A CA 1
ATOM 793 C C . LEU A 1 98 ? 3.613 9.305 2.484 1.00 94.50 98 LEU A C 1
ATOM 795 O O . LEU A 1 98 ? 3.179 9.227 3.632 1.00 94.50 98 LEU A O 1
ATOM 799 N N . LEU A 1 99 ? 3.072 8.614 1.478 1.00 94.25 99 LEU A N 1
ATOM 800 C CA . LEU A 1 99 ? 1.929 7.714 1.657 1.00 94.25 99 LEU A CA 1
ATOM 801 C C . LEU A 1 99 ? 2.256 6.545 2.595 1.00 94.25 99 LEU A C 1
ATOM 803 O O . LEU A 1 99 ? 1.439 6.181 3.442 1.00 94.25 99 LEU A O 1
ATOM 807 N N . ALA A 1 100 ? 3.454 5.969 2.481 1.00 94.06 100 ALA A N 1
ATOM 808 C CA . ALA A 1 100 ? 3.892 4.894 3.366 1.00 94.06 100 ALA A CA 1
ATOM 809 C C . ALA A 1 100 ? 4.142 5.388 4.807 1.00 94.06 100 ALA A C 1
ATOM 811 O O . ALA A 1 100 ? 3.808 4.687 5.764 1.00 94.06 100 ALA A O 1
ATOM 812 N N . LEU A 1 101 ? 4.641 6.615 4.980 1.00 94.19 101 LEU A N 1
ATOM 813 C CA . LEU A 1 101 ? 4.762 7.266 6.286 1.00 94.19 101 LEU A CA 1
ATOM 814 C C . LEU A 1 101 ? 3.390 7.522 6.912 1.00 94.19 101 LEU A C 1
ATOM 816 O O . LEU A 1 101 ? 3.200 7.198 8.083 1.00 94.19 101 LEU A O 1
ATOM 820 N N . MET A 1 102 ? 2.425 8.039 6.145 1.00 94.31 102 MET A N 1
ATOM 821 C CA . MET A 1 102 ? 1.042 8.209 6.607 1.00 94.31 102 MET A CA 1
ATOM 822 C C . MET A 1 102 ? 0.425 6.872 7.024 1.00 94.31 102 MET A C 1
ATOM 824 O O . MET A 1 102 ? -0.198 6.799 8.080 1.00 94.31 102 MET A O 1
ATOM 828 N N . LEU A 1 103 ? 0.657 5.801 6.258 1.00 94.38 103 LEU A N 1
ATOM 829 C CA . LEU A 1 103 ? 0.218 4.448 6.601 1.00 94.38 103 LEU A CA 1
ATOM 830 C C . LEU A 1 103 ? 0.803 3.992 7.949 1.00 94.38 103 LEU A C 1
ATOM 832 O O . LEU A 1 103 ? 0.056 3.602 8.847 1.00 94.38 103 LEU A O 1
ATOM 836 N N . VAL A 1 104 ? 2.127 4.060 8.118 1.00 95.00 104 VAL A N 1
ATOM 837 C CA . VAL A 1 104 ? 2.796 3.635 9.362 1.00 95.00 104 VAL A CA 1
ATOM 838 C C . VAL A 1 104 ? 2.368 4.500 10.544 1.00 95.00 104 VAL A C 1
ATOM 840 O O . VAL A 1 104 ? 2.083 3.972 11.622 1.00 95.00 104 VAL A O 1
ATOM 843 N N . HIS A 1 105 ? 2.285 5.814 10.345 1.00 94.88 105 HIS A N 1
ATOM 844 C CA . HIS A 1 105 ? 1.820 6.746 11.360 1.00 94.88 105 HIS A CA 1
ATOM 845 C C . HIS A 1 105 ? 0.375 6.440 11.763 1.00 94.88 105 HIS A C 1
ATOM 847 O O . HIS A 1 105 ? 0.111 6.292 12.951 1.00 94.88 105 HIS A O 1
ATOM 853 N N . GLY A 1 106 ? -0.526 6.237 10.800 1.00 92.31 106 GLY A N 1
ATOM 854 C CA . GLY A 1 106 ? -1.928 5.893 11.038 1.00 92.31 106 GLY A CA 1
ATOM 855 C C . GLY A 1 106 ? -2.121 4.589 11.802 1.00 92.31 106 GLY A C 1
ATOM 856 O O . GLY A 1 106 ? -2.965 4.507 12.692 1.00 92.31 106 GLY A O 1
ATOM 857 N N . ILE A 1 107 ? -1.302 3.574 11.518 1.00 93.25 107 ILE A N 1
ATOM 858 C CA . ILE A 1 107 ? -1.355 2.311 12.264 1.00 93.25 107 ILE A CA 1
ATOM 859 C C . ILE A 1 107 ? -0.836 2.489 13.700 1.00 93.25 107 ILE A C 1
ATOM 861 O O . ILE A 1 107 ? -1.378 1.883 14.630 1.00 93.25 107 ILE A O 1
ATOM 865 N N . ARG A 1 108 ? 0.198 3.318 13.903 1.00 92.69 108 ARG A N 1
ATOM 866 C CA . ARG A 1 108 ? 0.754 3.611 15.235 1.00 92.69 108 ARG A CA 1
ATOM 867 C C . ARG A 1 108 ? -0.180 4.471 16.085 1.00 92.69 108 ARG A C 1
ATOM 869 O O . ARG A 1 108 ? -0.327 4.184 17.267 1.00 92.69 108 ARG A O 1
ATOM 876 N N . THR A 1 109 ? -0.824 5.474 15.494 1.00 92.00 109 THR A N 1
ATOM 877 C CA . THR A 1 109 ? -1.779 6.365 16.177 1.00 92.00 109 THR A CA 1
ATOM 878 C C . THR A 1 109 ? -3.202 5.810 16.228 1.00 92.00 109 THR A C 1
ATOM 880 O O . THR A 1 109 ? -4.094 6.458 16.763 1.00 92.00 109 THR A O 1
ATOM 883 N N . GLU A 1 110 ? -3.420 4.605 15.691 1.00 89.12 110 GLU A N 1
ATOM 884 C CA . GLU A 1 110 ? -4.723 3.933 15.611 1.00 89.12 110 GLU A CA 1
ATOM 885 C C . GLU A 1 110 ? -5.800 4.746 14.868 1.00 89.12 110 GLU A C 1
ATOM 887 O O . GLU A 1 110 ? -6.999 4.598 15.112 1.00 89.12 110 GLU A O 1
ATOM 892 N N . GLN A 1 111 ? -5.383 5.591 13.926 1.00 90.19 111 GLN A N 1
ATOM 893 C CA . GLN A 1 111 ? -6.271 6.428 13.127 1.00 90.19 111 GLN A CA 1
ATOM 894 C C . GLN A 1 111 ? -6.472 5.830 11.731 1.00 90.19 111 GLN A C 1
ATOM 896 O O . GLN A 1 111 ? -5.619 5.934 10.850 1.00 90.19 111 GLN A O 1
ATOM 901 N N . ALA A 1 112 ? -7.649 5.235 11.516 1.00 89.31 112 ALA A N 1
ATOM 902 C CA . ALA A 1 112 ? -8.016 4.583 10.256 1.00 89.31 112 ALA A CA 1
ATOM 903 C C . ALA A 1 112 ? -8.001 5.531 9.038 1.00 89.31 112 ALA A C 1
ATOM 905 O O . ALA A 1 112 ? -7.737 5.093 7.921 1.00 89.31 112 ALA A O 1
ATOM 906 N N . SER A 1 113 ? -8.258 6.829 9.233 1.00 91.62 113 SER A N 1
ATOM 907 C CA . SER A 1 113 ? -8.306 7.837 8.162 1.00 91.62 113 SER A CA 1
ATOM 908 C C . SER A 1 113 ? -6.992 7.956 7.386 1.00 91.62 113 SER A C 1
ATOM 910 O O . SER A 1 113 ? -7.021 8.125 6.170 1.00 91.62 113 SER A O 1
ATOM 912 N N . PHE A 1 114 ? -5.842 7.801 8.047 1.00 92.50 114 PHE A N 1
ATOM 913 C CA . PHE A 1 114 ? -4.532 7.900 7.396 1.00 92.50 114 PHE A CA 1
ATOM 914 C C . PHE A 1 114 ? -4.193 6.710 6.487 1.00 92.50 114 PHE A C 1
ATOM 916 O O . PHE A 1 114 ? -3.280 6.811 5.671 1.00 92.50 114 PHE A O 1
ATOM 923 N N . LEU A 1 115 ? -4.928 5.596 6.582 1.00 92.00 115 LEU A N 1
ATOM 924 C CA . LEU A 1 115 ? -4.742 4.435 5.701 1.00 92.00 115 LEU A CA 1
ATOM 925 C C . LEU A 1 115 ? -5.413 4.647 4.334 1.00 92.00 115 LEU A C 1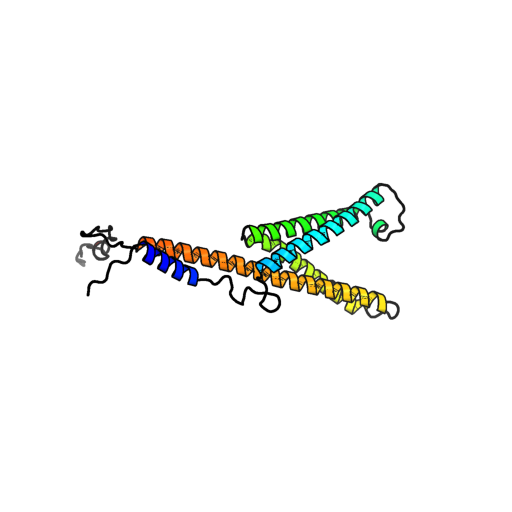
ATOM 927 O O . LEU A 1 115 ? -5.040 4.012 3.349 1.00 92.00 115 LEU A O 1
ATOM 931 N N . LEU A 1 116 ? -6.410 5.530 4.266 1.00 92.81 116 LEU A N 1
ATOM 932 C CA . LEU A 1 116 ? -7.270 5.705 3.098 1.00 92.81 116 LEU A CA 1
ATOM 933 C C . LEU A 1 116 ? -6.534 6.266 1.863 1.00 92.81 116 LEU A C 1
ATOM 935 O O . LEU A 1 116 ? -6.713 5.690 0.789 1.00 92.81 116 LEU A O 1
ATOM 939 N N . PRO A 1 117 ? -5.653 7.284 1.973 1.00 93.75 117 PRO A N 1
ATOM 940 C CA . PRO A 1 117 ? -4.866 7.765 0.833 1.00 93.75 117 PRO A CA 1
ATOM 941 C C . PRO A 1 117 ? -4.015 6.667 0.190 1.00 93.75 117 PRO A C 1
ATOM 943 O O . PRO A 1 117 ? -3.949 6.565 -1.033 1.00 93.75 117 PRO A O 1
ATOM 946 N N . PHE A 1 118 ? -3.420 5.797 1.009 1.00 93.12 118 PHE A N 1
ATOM 947 C CA . PHE A 1 118 ? -2.653 4.655 0.522 1.00 93.12 118 PHE A CA 1
ATOM 948 C C . PHE A 1 118 ? -3.542 3.662 -0.236 1.00 93.12 118 PHE A C 1
ATOM 950 O O . PHE A 1 118 ? -3.167 3.197 -1.309 1.00 93.12 118 PHE A O 1
ATOM 957 N N . ILE A 1 119 ? -4.721 3.334 0.307 1.00 94.19 119 ILE A N 1
ATOM 958 C CA . ILE A 1 119 ? -5.663 2.395 -0.324 1.00 94.19 119 ILE A CA 1
ATOM 959 C C . ILE A 1 119 ? -6.111 2.917 -1.695 1.00 94.19 119 ILE A C 1
ATOM 961 O O . ILE A 1 119 ? -6.130 2.145 -2.651 1.00 94.19 119 ILE A O 1
ATOM 965 N N . ILE A 1 120 ? -6.428 4.212 -1.801 1.00 95.06 120 ILE A N 1
ATOM 966 C CA . ILE A 1 120 ? -6.815 4.848 -3.070 1.00 95.06 120 ILE A CA 1
ATOM 967 C C . ILE A 1 120 ? -5.655 4.815 -4.066 1.00 95.06 120 ILE A C 1
ATOM 969 O O . ILE A 1 120 ? -5.833 4.441 -5.222 1.00 95.06 120 ILE A O 1
ATOM 973 N N . PHE A 1 121 ? -4.451 5.179 -3.632 1.00 93.38 121 PHE A N 1
ATOM 974 C CA . PHE A 1 121 ? -3.292 5.146 -4.517 1.00 93.38 121 PHE A CA 1
ATOM 975 C C . PHE A 1 121 ? -3.017 3.726 -5.036 1.00 93.38 121 PHE A C 1
ATOM 977 O O . PHE A 1 121 ? -2.806 3.513 -6.230 1.00 93.38 121 PHE A O 1
ATOM 984 N N . ALA A 1 122 ? -3.079 2.731 -4.151 1.00 92.50 122 ALA A N 1
ATOM 985 C CA . ALA A 1 122 ? -2.858 1.340 -4.514 1.00 92.50 122 ALA A CA 1
ATOM 986 C C . ALA A 1 122 ? -3.977 0.771 -5.407 1.00 92.50 122 ALA A C 1
ATOM 988 O O . ALA A 1 122 ? -3.686 -0.055 -6.268 1.00 92.50 122 ALA A O 1
ATOM 989 N N . SER A 1 123 ? -5.232 1.217 -5.268 1.00 94.25 123 SER A N 1
ATOM 990 C CA . SER A 1 123 ? -6.314 0.793 -6.168 1.00 94.25 123 SER A CA 1
ATOM 991 C C . SER A 1 123 ? -6.137 1.343 -7.585 1.00 94.25 123 SER A C 1
ATOM 993 O O . SER A 1 123 ? -6.349 0.607 -8.550 1.00 94.25 123 SER A O 1
ATOM 995 N N . ILE A 1 124 ? -5.662 2.585 -7.723 1.00 94.62 124 ILE A N 1
ATOM 996 C CA . ILE A 1 124 ? -5.282 3.161 -9.022 1.00 94.62 124 ILE A CA 1
ATOM 997 C C . ILE A 1 124 ? -4.127 2.360 -9.637 1.00 94.62 124 ILE A C 1
ATOM 999 O O . ILE A 1 124 ? -4.185 2.008 -10.814 1.00 94.62 124 ILE A O 1
ATOM 1003 N N . ALA A 1 125 ? -3.107 2.012 -8.846 1.00 92.50 125 ALA A N 1
ATOM 1004 C CA . ALA A 1 125 ? -1.989 1.195 -9.320 1.00 92.50 125 ALA A CA 1
ATOM 1005 C C . ALA A 1 125 ? -2.442 -0.193 -9.811 1.00 92.50 125 ALA A C 1
ATOM 1007 O O . ALA A 1 125 ? -1.987 -0.648 -10.858 1.00 92.50 125 ALA A O 1
ATOM 1008 N N . ILE A 1 126 ? -3.383 -0.839 -9.109 1.00 95.31 126 ILE A N 1
ATOM 1009 C CA . ILE A 1 126 ? -3.987 -2.110 -9.548 1.00 95.31 126 ILE A CA 1
ATOM 1010 C C . ILE A 1 126 ? -4.714 -1.931 -10.883 1.00 95.31 126 ILE A C 1
ATOM 1012 O O . ILE A 1 126 ? -4.550 -2.756 -11.777 1.00 95.31 126 ILE A O 1
ATOM 1016 N N . PHE A 1 127 ? -5.492 -0.858 -11.038 1.00 96.56 127 PHE A N 1
ATOM 1017 C CA . PHE A 1 127 ? -6.201 -0.580 -12.287 1.00 96.56 127 PHE A CA 1
ATOM 1018 C C . PHE A 1 127 ? -5.233 -0.410 -13.466 1.00 96.56 127 PHE A C 1
ATOM 1020 O O . PHE A 1 127 ? -5.417 -1.039 -14.507 1.00 96.56 127 PHE A O 1
ATOM 1027 N N . ILE A 1 128 ? -4.161 0.368 -13.281 1.00 94.56 128 ILE A N 1
ATOM 1028 C CA . ILE A 1 128 ? -3.104 0.529 -14.290 1.00 94.56 128 ILE A CA 1
ATOM 1029 C C . ILE A 1 128 ? -2.450 -0.824 -14.609 1.00 94.56 128 ILE A C 1
ATOM 1031 O O . ILE A 1 128 ? -2.271 -1.148 -15.781 1.00 94.56 128 ILE A O 1
ATOM 1035 N N . GLY A 1 129 ? -2.153 -1.638 -13.592 1.00 93.00 129 GLY A N 1
ATOM 1036 C CA . GLY A 1 129 ? -1.583 -2.976 -13.769 1.00 93.00 129 GLY A CA 1
ATOM 1037 C C . GLY A 1 129 ? -2.479 -3.908 -14.591 1.00 93.00 129 GLY A C 1
ATOM 1038 O O . GLY A 1 129 ? -1.996 -4.599 -15.484 1.00 93.00 129 GLY A O 1
ATOM 1039 N N . ILE A 1 130 ? -3.799 -3.873 -14.379 1.00 94.06 130 ILE A N 1
ATOM 1040 C CA . ILE A 1 130 ? -4.763 -4.646 -15.182 1.00 94.06 130 ILE A CA 1
ATOM 1041 C C . ILE A 1 130 ? -4.747 -4.192 -16.647 1.00 94.06 130 ILE A C 1
ATOM 1043 O O . ILE A 1 130 ? -4.735 -5.035 -17.545 1.00 94.06 130 ILE A O 1
ATOM 1047 N N . VAL A 1 131 ? -4.709 -2.880 -16.900 1.00 93.44 131 VAL A N 1
ATOM 1048 C CA . VAL A 1 131 ? -4.618 -2.330 -18.264 1.00 93.44 131 VAL A CA 1
ATOM 1049 C C . VAL A 1 131 ? -3.320 -2.769 -18.949 1.00 93.44 131 VAL A C 1
ATOM 1051 O O . VAL A 1 131 ? -3.349 -3.155 -20.116 1.00 93.44 131 VAL A O 1
ATOM 1054 N N . GLN A 1 132 ? -2.196 -2.772 -18.228 1.00 91.81 132 GLN A N 1
ATOM 1055 C CA . GLN A 1 132 ? -0.906 -3.244 -18.745 1.00 91.81 132 GLN A CA 1
ATOM 1056 C C . GLN A 1 132 ? -0.932 -4.738 -19.088 1.00 91.81 132 GLN A C 1
ATOM 1058 O O . GLN A 1 132 ? -0.505 -5.122 -20.174 1.00 91.81 132 GLN A O 1
ATOM 1063 N N . ILE A 1 133 ? -1.498 -5.574 -18.212 1.00 90.81 133 ILE A N 1
ATOM 1064 C CA . ILE A 1 133 ? -1.658 -7.013 -18.471 1.00 90.81 133 ILE A CA 1
ATOM 1065 C C . ILE A 1 133 ? -2.536 -7.241 -19.707 1.00 90.81 133 ILE A C 1
ATOM 1067 O O . ILE A 1 133 ? -2.200 -8.071 -20.550 1.00 90.81 133 ILE A O 1
ATOM 1071 N N . ALA A 1 134 ? -3.642 -6.501 -19.840 1.00 89.50 134 ALA A N 1
ATOM 1072 C CA . ALA A 1 134 ? -4.510 -6.593 -21.010 1.00 89.50 134 ALA A CA 1
ATOM 1073 C C . ALA A 1 134 ? -3.756 -6.217 -22.294 1.00 89.50 134 ALA A C 1
ATOM 1075 O O . ALA A 1 134 ? -3.809 -6.957 -23.274 1.00 89.50 134 ALA A O 1
ATOM 1076 N N . HIS A 1 135 ? -3.006 -5.113 -22.272 1.00 87.94 135 HIS A N 1
ATOM 1077 C CA . HIS A 1 135 ? -2.187 -4.685 -23.404 1.00 87.94 135 HIS A CA 1
ATOM 1078 C C . HIS A 1 135 ? -1.169 -5.760 -23.817 1.00 87.94 135 HIS A C 1
ATOM 1080 O O . HIS A 1 135 ? -1.059 -6.079 -25.001 1.00 87.94 135 HIS A O 1
ATOM 1086 N N . ASP A 1 136 ? -0.471 -6.368 -22.856 1.00 85.38 136 ASP A N 1
ATOM 1087 C CA . ASP A 1 136 ? 0.508 -7.424 -23.134 1.00 85.38 136 ASP A CA 1
ATOM 1088 C C . ASP A 1 136 ? -0.134 -8.681 -23.754 1.00 85.38 136 ASP A C 1
ATOM 1090 O O . ASP A 1 136 ? 0.483 -9.323 -24.605 1.00 85.38 136 ASP A O 1
ATOM 1094 N N . ILE A 1 137 ? -1.375 -9.019 -23.376 1.00 83.81 137 ILE A N 1
ATOM 1095 C CA . ILE A 1 137 ? -2.130 -10.144 -23.960 1.00 83.81 137 ILE A CA 1
ATOM 1096 C C . ILE A 1 137 ? -2.469 -9.873 -25.431 1.00 83.81 137 ILE A C 1
ATOM 1098 O O . ILE A 1 137 ? -2.309 -10.757 -26.270 1.00 83.81 137 ILE A O 1
ATOM 1102 N N . PHE A 1 138 ? -2.912 -8.658 -25.763 1.00 82.81 138 PHE A N 1
ATOM 1103 C CA . PHE A 1 138 ? -3.248 -8.300 -27.147 1.00 82.81 138 PHE A CA 1
ATOM 1104 C C . PHE A 1 138 ? -2.007 -8.086 -28.027 1.00 82.81 138 PHE A C 1
ATOM 1106 O O . PHE A 1 138 ? -2.066 -8.295 -29.234 1.00 82.81 138 PHE A O 1
ATOM 1113 N N . SER A 1 139 ? -0.867 -7.715 -27.438 1.00 76.62 139 SER A N 1
ATOM 1114 C CA . SER A 1 139 ? 0.398 -7.488 -28.154 1.00 76.62 139 SER A CA 1
ATOM 1115 C C . SER A 1 139 ? 1.165 -8.786 -28.494 1.00 76.62 139 SER A C 1
ATOM 1117 O O . SER A 1 139 ? 2.225 -8.752 -29.120 1.00 76.62 139 SER A O 1
ATOM 1119 N N . TYR A 1 140 ? 0.636 -9.954 -28.120 1.00 66.62 140 TYR A N 1
ATOM 1120 C CA . TYR A 1 140 ? 1.321 -11.252 -28.203 1.00 66.62 140 TYR A CA 1
ATOM 1121 C C . TYR A 1 140 ? 1.444 -11.856 -29.626 1.00 66.62 140 TYR A C 1
ATOM 1123 O O . TYR A 1 140 ? 2.007 -12.937 -29.785 1.00 66.62 140 TYR A O 1
ATOM 1131 N N . ASP A 1 141 ? 0.966 -11.170 -30.671 1.00 63.62 141 ASP A N 1
ATOM 1132 C CA . ASP A 1 141 ? 0.817 -11.705 -32.042 1.00 63.62 141 ASP A CA 1
ATOM 1133 C C . ASP A 1 141 ? 2.143 -11.826 -32.846 1.00 63.62 141 ASP A C 1
ATOM 1135 O O . ASP A 1 141 ? 2.215 -12.443 -33.907 1.00 63.62 141 ASP A O 1
ATOM 1139 N N . SER A 1 142 ? 3.257 -11.280 -32.341 1.00 61.50 142 SER A N 1
ATOM 1140 C CA . SER A 1 142 ? 4.543 -11.235 -33.066 1.00 61.50 142 SER A CA 1
ATOM 1141 C C . SER A 1 142 ? 5.545 -12.305 -32.590 1.00 61.50 142 SER A C 1
ATOM 1143 O O . SER A 1 142 ? 6.156 -12.169 -31.529 1.00 61.50 142 SER A O 1
ATOM 1145 N N . ARG A 1 143 ? 5.798 -13.349 -33.400 1.00 55.78 143 ARG A N 1
ATOM 1146 C CA . ARG A 1 143 ? 6.662 -14.517 -33.064 1.00 55.78 143 ARG A CA 1
ATOM 1147 C C . ARG A 1 143 ? 8.107 -14.190 -32.632 1.00 55.78 143 ARG A C 1
ATOM 1149 O O . ARG A 1 143 ? 8.702 -14.964 -31.893 1.00 55.78 143 ARG A O 1
ATOM 1156 N N . ALA A 1 144 ? 8.682 -13.054 -33.040 1.00 55.28 144 ALA A N 1
ATOM 1157 C CA . ALA A 1 144 ? 10.031 -12.630 -32.623 1.00 55.28 144 ALA A CA 1
ATOM 1158 C C . ALA A 1 144 ? 10.072 -11.950 -31.232 1.00 55.28 144 ALA A C 1
ATOM 1160 O O . ALA A 1 144 ? 11.141 -11.775 -30.653 1.00 55.28 144 ALA A O 1
ATOM 1161 N N . MET A 1 145 ? 8.911 -11.593 -30.673 1.00 56.47 145 MET A N 1
ATOM 1162 C CA . MET A 1 145 ? 8.757 -10.793 -29.448 1.00 56.47 145 MET A CA 1
ATOM 1163 C C . MET A 1 145 ? 8.390 -11.648 -28.213 1.00 56.47 145 MET A C 1
ATOM 1165 O O . MET A 1 145 ? 8.269 -11.150 -27.094 1.00 56.47 145 MET A O 1
ATOM 1169 N N . GLN A 1 146 ? 8.256 -12.965 -28.400 1.00 60.16 146 GLN A N 1
ATOM 1170 C CA . GLN A 1 146 ? 7.613 -13.903 -27.474 1.00 60.16 146 GLN A CA 1
ATOM 1171 C C . GLN A 1 146 ? 8.332 -14.055 -26.113 1.00 60.16 146 GLN A C 1
ATOM 1173 O O . GLN A 1 146 ? 7.681 -14.095 -25.069 1.00 60.16 146 GLN A O 1
ATOM 1178 N N . PHE A 1 147 ? 9.672 -14.062 -26.073 1.00 57.78 147 PHE A N 1
ATOM 1179 C CA . PHE A 1 147 ? 10.422 -14.176 -24.807 1.00 57.78 147 PHE A CA 1
ATOM 1180 C C . PHE A 1 147 ? 10.432 -12.879 -23.983 1.00 57.78 147 PHE A C 1
ATOM 1182 O O . PHE A 1 147 ? 10.327 -12.933 -22.755 1.00 57.78 147 PHE A O 1
ATOM 1189 N N . TYR A 1 148 ? 10.537 -11.718 -24.640 1.00 60.50 148 TYR A N 1
ATOM 1190 C CA . TYR A 1 148 ? 10.512 -10.415 -23.965 1.00 60.50 148 TYR A CA 1
ATOM 1191 C C . TYR A 1 148 ? 9.108 -10.125 -23.415 1.00 60.50 148 TYR A C 1
ATOM 1193 O O . TYR A 1 148 ? 8.964 -9.790 -22.237 1.00 60.50 148 TYR A O 1
ATOM 1201 N N . ASN A 1 149 ? 8.074 -10.416 -24.213 1.00 70.50 149 ASN A N 1
ATOM 1202 C CA . ASN A 1 149 ? 6.673 -10.299 -23.809 1.00 70.50 149 ASN A CA 1
ATOM 1203 C C . ASN A 1 149 ? 6.325 -11.220 -22.631 1.00 70.50 149 ASN A C 1
ATOM 1205 O O . ASN A 1 149 ? 5.597 -10.808 -21.735 1.00 70.50 149 ASN A O 1
ATOM 1209 N N . THR A 1 150 ? 6.894 -12.430 -22.556 1.00 79.25 150 THR A N 1
ATOM 1210 C CA . THR A 1 150 ? 6.647 -13.336 -21.418 1.00 79.25 150 THR A CA 1
ATOM 1211 C C . THR A 1 150 ? 7.218 -12.794 -20.104 1.00 79.25 150 THR A C 1
ATOM 1213 O O . THR A 1 150 ? 6.569 -12.901 -19.064 1.00 79.25 150 THR A O 1
ATOM 1216 N N . ARG A 1 151 ? 8.424 -12.206 -20.107 1.00 83.38 151 ARG A N 1
ATOM 1217 C CA . ARG A 1 151 ? 9.015 -11.628 -18.882 1.00 83.38 151 ARG A CA 1
ATOM 1218 C C . ARG A 1 151 ? 8.263 -10.379 -18.428 1.00 83.38 151 ARG A C 1
ATOM 1220 O O . ARG A 1 151 ? 8.003 -10.243 -17.236 1.00 83.38 151 ARG A O 1
ATOM 1227 N N . GLN A 1 152 ? 7.895 -9.515 -19.370 1.00 85.25 152 GLN A N 1
ATOM 1228 C CA . GLN A 1 152 ? 7.120 -8.306 -19.100 1.00 85.25 152 GLN A CA 1
ATOM 1229 C C . GLN A 1 152 ? 5.730 -8.638 -18.544 1.00 85.25 152 GLN A C 1
ATOM 1231 O O . GLN A 1 152 ? 5.370 -8.148 -17.476 1.00 85.25 152 GLN A O 1
ATOM 1236 N N . TRP A 1 153 ? 5.012 -9.562 -19.188 1.00 86.75 153 TRP A N 1
ATOM 1237 C CA . TRP A 1 153 ? 3.713 -10.038 -18.717 1.00 86.75 153 TRP A CA 1
ATOM 1238 C C . TRP A 1 153 ? 3.795 -10.621 -17.303 1.00 86.75 153 TRP A C 1
ATOM 1240 O O . TRP A 1 153 ? 3.002 -10.260 -16.435 1.00 86.75 153 TRP A O 1
ATOM 1250 N N . ASN A 1 154 ? 4.795 -11.472 -17.034 1.00 89.06 154 ASN A N 1
ATOM 1251 C CA . ASN A 1 154 ? 5.010 -12.020 -15.694 1.00 89.06 154 ASN A CA 1
ATOM 1252 C C . ASN A 1 154 ? 5.275 -10.907 -14.671 1.00 89.06 154 ASN A C 1
ATOM 1254 O O . ASN A 1 154 ? 4.714 -10.942 -13.578 1.00 89.06 154 ASN A O 1
ATOM 1258 N N . ALA A 1 155 ? 6.096 -9.909 -15.010 1.00 89.81 155 ALA A N 1
ATOM 1259 C CA . ALA A 1 155 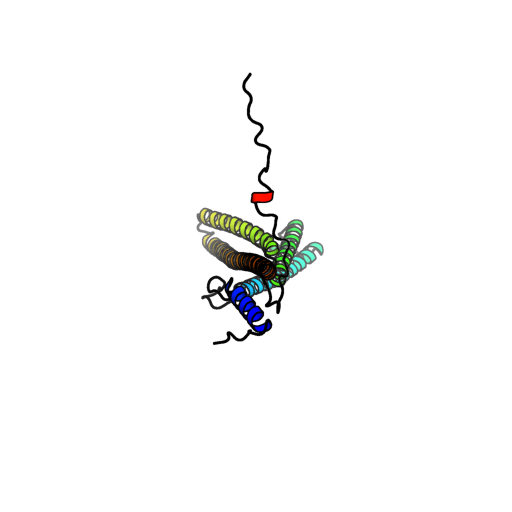? 6.383 -8.788 -14.120 1.00 89.81 155 ALA A CA 1
ATOM 1260 C C . ALA A 1 155 ? 5.120 -7.971 -13.797 1.00 89.81 155 ALA A C 1
ATOM 1262 O O . ALA A 1 155 ? 4.862 -7.696 -12.622 1.00 89.81 155 ALA A O 1
ATOM 1263 N N . HIS A 1 156 ? 4.300 -7.643 -14.801 1.00 91.19 156 HIS A N 1
ATOM 1264 C CA . HIS A 1 156 ? 3.032 -6.940 -14.593 1.00 91.19 156 HIS A CA 1
ATOM 1265 C C . HIS A 1 156 ? 2.032 -7.781 -13.786 1.00 91.19 156 HIS A C 1
ATOM 1267 O O . HIS A 1 156 ? 1.385 -7.256 -12.875 1.00 91.19 156 HIS A O 1
ATOM 1273 N N . LEU A 1 157 ? 1.951 -9.091 -14.043 1.00 92.31 157 LEU A N 1
ATOM 1274 C CA . LEU A 1 157 ? 1.095 -10.013 -13.296 1.00 92.31 157 LEU A CA 1
ATOM 1275 C C . LEU A 1 157 ? 1.509 -10.101 -11.823 1.00 92.31 157 LEU A C 1
ATOM 1277 O O . LEU A 1 157 ? 0.693 -9.833 -10.939 1.00 92.31 157 LEU A O 1
ATOM 1281 N N . PHE A 1 158 ? 2.771 -10.439 -11.544 1.00 94.12 158 PHE A N 1
ATOM 1282 C CA . PHE A 1 158 ? 3.272 -10.555 -10.173 1.00 94.12 158 PHE A CA 1
ATOM 1283 C C . PHE A 1 158 ? 3.189 -9.222 -9.427 1.00 94.12 158 PHE A C 1
ATOM 1285 O O . PHE A 1 158 ? 2.741 -9.200 -8.280 1.00 94.12 158 PHE A O 1
ATOM 1292 N N . GLY A 1 159 ? 3.544 -8.110 -10.076 1.00 91.38 159 GLY A N 1
ATOM 1293 C CA . GLY A 1 159 ? 3.419 -6.774 -9.493 1.00 91.38 159 GLY A CA 1
ATOM 1294 C C . GLY A 1 159 ? 1.977 -6.449 -9.101 1.00 91.38 159 GLY A C 1
ATOM 1295 O O . GLY A 1 159 ? 1.714 -6.046 -7.966 1.00 91.38 159 GLY A O 1
ATOM 1296 N N . THR A 1 160 ? 1.021 -6.707 -9.996 1.00 93.81 160 THR A N 1
ATOM 1297 C CA . THR A 1 160 ? -0.405 -6.455 -9.731 1.00 93.81 160 THR A CA 1
ATOM 1298 C C . THR A 1 160 ? -0.937 -7.350 -8.610 1.00 93.81 160 THR A C 1
ATOM 1300 O O . THR A 1 160 ? -1.634 -6.866 -7.718 1.00 93.81 160 THR A O 1
ATOM 1303 N N . LEU A 1 161 ? -0.564 -8.635 -8.586 1.00 94.88 161 LEU A N 1
ATOM 1304 C CA . LEU A 1 161 ? -0.953 -9.562 -7.517 1.00 94.88 161 LEU A CA 1
ATOM 1305 C C . LEU A 1 161 ? -0.421 -9.123 -6.146 1.00 94.88 161 LEU A C 1
ATOM 1307 O O . LEU A 1 161 ? -1.156 -9.185 -5.156 1.00 94.88 161 LEU A O 1
ATOM 1311 N N . ILE A 1 162 ? 0.820 -8.631 -6.083 1.00 93.38 162 ILE A N 1
ATOM 1312 C CA . ILE A 1 162 ? 1.401 -8.077 -4.853 1.00 93.38 162 ILE A CA 1
ATOM 1313 C C . ILE A 1 162 ? 0.599 -6.855 -4.391 1.00 93.38 162 ILE A C 1
ATOM 1315 O O . ILE A 1 162 ? 0.245 -6.774 -3.214 1.00 93.38 162 ILE A O 1
ATOM 1319 N N . HIS A 1 163 ? 0.248 -5.934 -5.293 1.00 92.88 163 HIS A N 1
ATOM 1320 C CA . HIS A 1 163 ? -0.573 -4.773 -4.939 1.00 92.88 163 HIS A CA 1
ATOM 1321 C C . HIS A 1 163 ? -1.960 -5.169 -4.420 1.00 92.88 163 HIS A C 1
ATOM 1323 O O . HIS A 1 163 ? -2.390 -4.650 -3.387 1.00 92.88 163 HIS A O 1
ATOM 1329 N N . VAL A 1 164 ? -2.632 -6.122 -5.074 1.00 95.12 164 VAL A N 1
ATOM 1330 C CA . VAL A 1 164 ? -3.926 -6.660 -4.617 1.00 95.12 164 VAL A CA 1
ATOM 1331 C C . VAL A 1 164 ? -3.800 -7.255 -3.214 1.00 95.12 164 VAL A C 1
ATOM 1333 O O . VAL A 1 164 ? -4.632 -6.977 -2.346 1.00 95.12 164 VAL A O 1
ATOM 1336 N N . TRP A 1 165 ? -2.744 -8.030 -2.958 1.00 93.56 165 TRP A N 1
ATOM 1337 C CA . TRP A 1 165 ? -2.488 -8.607 -1.641 1.00 93.56 165 TRP A CA 1
ATOM 1338 C C . TRP A 1 165 ? -2.243 -7.532 -0.571 1.00 93.56 165 TRP A C 1
ATOM 1340 O O . TRP A 1 165 ? -2.864 -7.577 0.495 1.00 93.56 165 TRP A O 1
ATOM 1350 N N . CYS A 1 166 ? -1.417 -6.525 -0.866 1.00 92.94 166 CYS A N 1
ATOM 1351 C CA . CYS A 1 166 ? -1.167 -5.397 0.033 1.00 92.94 166 CYS A CA 1
ATOM 1352 C C . CYS A 1 166 ? -2.460 -4.643 0.372 1.00 92.94 166 CYS A C 1
ATOM 1354 O O . CYS A 1 166 ? -2.734 -4.395 1.549 1.00 92.94 166 CYS A O 1
ATOM 1356 N N . VAL A 1 167 ? -3.289 -4.333 -0.632 1.00 94.38 167 VAL A N 1
ATOM 1357 C CA . VAL A 1 167 ? -4.589 -3.676 -0.424 1.00 94.38 167 VAL A CA 1
ATOM 1358 C C . VAL A 1 167 ? -5.505 -4.543 0.429 1.00 94.38 167 VAL A C 1
ATOM 1360 O O . VAL A 1 167 ? -6.106 -4.031 1.368 1.00 94.38 167 VAL A O 1
ATOM 1363 N N . ALA A 1 168 ? -5.580 -5.852 0.181 1.00 93.00 168 ALA A N 1
ATOM 1364 C CA . ALA A 1 168 ? -6.414 -6.750 0.975 1.00 93.00 168 ALA A CA 1
ATOM 1365 C C . ALA A 1 168 ? -6.009 -6.767 2.462 1.00 93.00 168 ALA A C 1
ATOM 1367 O O . ALA A 1 168 ? -6.875 -6.741 3.343 1.00 93.00 168 ALA A O 1
ATOM 1368 N N . VAL A 1 169 ? -4.705 -6.777 2.759 1.00 92.75 169 VAL A N 1
ATOM 1369 C CA . VAL A 1 169 ? -4.197 -6.725 4.139 1.00 92.75 169 VAL A CA 1
ATOM 1370 C C . VAL A 1 169 ? -4.485 -5.368 4.784 1.00 92.75 169 VAL A C 1
ATOM 1372 O O . VAL A 1 169 ? -5.018 -5.317 5.895 1.00 92.75 169 VAL A O 1
ATOM 1375 N N . ILE A 1 170 ? -4.177 -4.269 4.095 1.00 93.50 170 ILE A N 1
ATOM 1376 C CA . ILE A 1 170 ? -4.358 -2.912 4.629 1.00 93.50 170 ILE A CA 1
ATOM 1377 C C . ILE A 1 170 ? -5.843 -2.589 4.800 1.00 93.50 170 ILE A C 1
ATOM 1379 O O . ILE A 1 170 ? -6.221 -1.991 5.802 1.00 93.50 170 ILE A O 1
ATOM 1383 N N . TRP A 1 171 ? -6.707 -3.066 3.907 1.00 94.00 171 TRP A N 1
ATOM 1384 C CA . TRP A 1 171 ? -8.159 -2.954 4.032 1.00 94.00 171 TRP A CA 1
ATOM 1385 C C . TRP A 1 171 ? -8.693 -3.670 5.277 1.00 94.00 171 TRP A C 1
ATOM 1387 O O . TRP A 1 171 ? -9.535 -3.136 6.001 1.00 94.00 171 TRP A O 1
ATOM 1397 N N . ARG A 1 172 ? -8.176 -4.867 5.584 1.00 91.75 172 ARG A N 1
ATOM 1398 C CA . ARG A 1 172 ? -8.503 -5.556 6.844 1.00 91.75 172 ARG A CA 1
ATOM 1399 C C . ARG A 1 172 ? -7.997 -4.778 8.059 1.00 91.75 172 ARG A C 1
ATOM 1401 O O . ARG A 1 172 ? -8.711 -4.712 9.054 1.00 91.75 172 ARG A O 1
ATOM 1408 N N . CYS A 1 173 ? -6.816 -4.162 7.975 1.00 92.19 173 CYS A N 1
ATOM 1409 C CA . CYS A 1 173 ? -6.295 -3.299 9.038 1.00 92.19 173 CYS A CA 1
ATOM 1410 C C . CYS A 1 173 ? -7.165 -2.048 9.230 1.00 92.19 173 CYS A C 1
ATOM 1412 O O . CYS A 1 173 ? -7.446 -1.658 10.359 1.00 92.19 173 CYS A O 1
ATOM 1414 N N . TYR A 1 174 ? -7.631 -1.449 8.134 1.00 93.25 174 TYR A N 1
ATOM 1415 C CA . TYR A 1 174 ? -8.547 -0.313 8.142 1.00 93.25 174 TYR A CA 1
ATOM 1416 C C . TYR A 1 174 ? -9.867 -0.669 8.832 1.00 93.25 174 TYR A C 1
ATOM 1418 O O . TYR A 1 174 ? -10.285 0.038 9.748 1.00 93.25 174 TYR A O 1
ATOM 1426 N N . ARG A 1 175 ? -10.476 -1.808 8.470 1.00 91.19 175 ARG A N 1
ATOM 1427 C CA . ARG A 1 175 ? -11.685 -2.314 9.142 1.00 91.19 175 ARG A CA 1
ATOM 1428 C C . ARG A 1 175 ? -11.449 -2.592 10.621 1.00 91.19 175 ARG A C 1
ATOM 1430 O O . ARG A 1 175 ? -12.262 -2.189 11.436 1.00 91.19 175 ARG A O 1
ATOM 1437 N N . PHE A 1 176 ? -10.325 -3.215 10.972 1.00 92.19 176 PHE A N 1
ATOM 1438 C CA . PHE A 1 176 ? -9.952 -3.458 12.366 1.00 92.19 176 PHE A CA 1
ATOM 1439 C C . PHE A 1 176 ? -9.886 -2.161 13.185 1.00 92.19 176 PHE A C 1
ATOM 1441 O O . PHE A 1 176 ? -10.469 -2.090 14.262 1.00 92.19 176 PHE A O 1
ATOM 1448 N N . LEU A 1 177 ? -9.221 -1.120 12.670 1.00 90.62 177 LEU A N 1
ATOM 1449 C CA . LEU A 1 177 ? -9.140 0.176 13.352 1.00 90.62 177 LEU A CA 1
ATOM 1450 C C . LEU A 1 177 ? -10.510 0.870 13.442 1.00 90.62 177 LEU A C 1
ATOM 1452 O O . LEU A 1 177 ? -10.799 1.524 14.444 1.00 90.62 177 LEU A O 1
ATOM 1456 N N . GLY A 1 178 ? -11.357 0.709 12.422 1.00 90.06 178 GLY A N 1
ATOM 1457 C CA . GLY A 1 178 ? -12.745 1.174 12.436 1.00 90.06 178 GLY A CA 1
ATOM 1458 C C . GLY A 1 178 ? -13.576 0.488 13.521 1.00 90.06 178 GLY A C 1
ATOM 1459 O O . GLY A 1 178 ? -14.141 1.169 14.375 1.00 90.06 178 GLY A O 1
ATOM 1460 N N . ASP A 1 179 ? -13.577 -0.846 13.541 1.00 89.00 179 ASP A N 1
ATOM 1461 C CA . ASP A 1 179 ? -14.281 -1.659 14.539 1.00 89.00 179 ASP A CA 1
ATOM 1462 C C . ASP A 1 179 ? -13.803 -1.318 15.957 1.00 89.00 179 ASP A C 1
ATOM 1464 O O . ASP A 1 179 ? -14.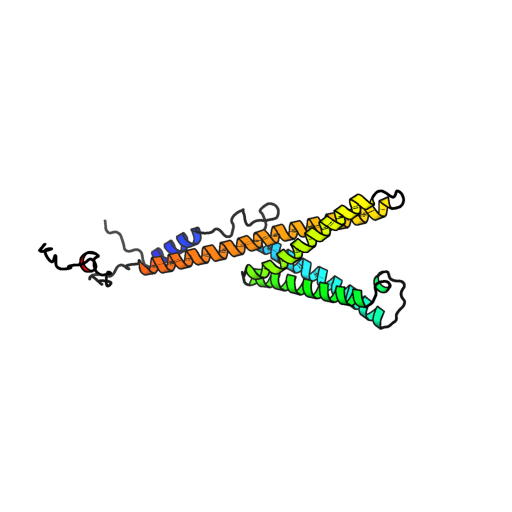621 -1.100 16.847 1.00 89.00 179 ASP A O 1
ATOM 1468 N N . LYS A 1 180 ? -12.484 -1.179 16.156 1.00 88.00 180 LYS A N 1
ATOM 1469 C CA . LYS A 1 180 ? -11.883 -0.782 17.438 1.00 88.00 180 LYS A CA 1
ATOM 1470 C C . LYS A 1 180 ? -12.371 0.593 17.902 1.00 88.00 180 LYS A C 1
ATOM 1472 O O . LYS A 1 180 ? -12.641 0.789 19.087 1.00 88.00 180 LYS A O 1
ATOM 1477 N N . LYS A 1 181 ? -12.504 1.558 16.985 1.00 88.69 181 LYS A N 1
ATOM 1478 C CA . LYS A 1 181 ? -13.030 2.896 17.297 1.00 88.69 181 LYS A CA 1
ATOM 1479 C C . LYS A 1 181 ? -14.505 2.841 17.697 1.00 88.69 181 LYS A C 1
ATOM 1481 O O . LYS A 1 181 ? -14.874 3.473 18.683 1.00 88.69 181 LYS A O 1
ATOM 1486 N N . VAL A 1 182 ? -15.319 2.075 16.972 1.00 89.56 182 VAL A N 1
ATOM 1487 C CA . VAL A 1 182 ? -16.748 1.896 17.278 1.00 89.56 182 VAL A CA 1
ATOM 1488 C C . VAL A 1 182 ? -16.932 1.179 18.616 1.00 89.56 182 VAL A C 1
ATOM 1490 O O . VAL A 1 182 ? -17.697 1.648 19.452 1.00 89.56 182 VAL A O 1
ATOM 1493 N N . ALA A 1 183 ? -16.175 0.110 18.874 1.00 86.88 183 ALA A N 1
ATOM 1494 C CA . ALA A 1 183 ? -16.209 -0.610 20.145 1.00 86.88 183 ALA A CA 1
ATOM 1495 C C . ALA A 1 183 ? -15.866 0.303 21.333 1.00 86.88 183 ALA A C 1
ATOM 1497 O O . ALA A 1 183 ? -16.577 0.301 22.335 1.00 86.88 183 ALA A O 1
ATOM 1498 N N . ARG A 1 184 ? -14.839 1.157 21.198 1.00 84.62 184 ARG A N 1
ATOM 1499 C CA . ARG A 1 184 ? -14.509 2.177 22.211 1.00 84.62 184 ARG A CA 1
ATOM 1500 C C . ARG A 1 184 ? -15.635 3.187 22.418 1.00 84.62 184 ARG A C 1
ATOM 1502 O O . ARG A 1 184 ? -15.897 3.573 23.549 1.00 84.62 184 ARG A O 1
ATOM 1509 N N . GLN A 1 185 ? -16.299 3.627 21.350 1.00 87.12 185 GLN A N 1
ATOM 1510 C CA . GLN A 1 185 ? -17.428 4.554 21.464 1.00 87.12 185 GLN A CA 1
ATOM 1511 C C . GLN A 1 185 ? -18.608 3.919 22.203 1.00 87.12 185 GLN A C 1
ATOM 1513 O O . GLN A 1 185 ? -19.153 4.552 23.100 1.00 87.12 185 GLN A O 1
ATOM 1518 N N . ILE A 1 186 ? -18.950 2.670 21.876 1.00 85.31 186 ILE A N 1
ATOM 1519 C CA . ILE A 1 186 ? -20.007 1.912 22.560 1.00 85.31 186 ILE A CA 1
ATOM 1520 C C . ILE A 1 186 ? -19.641 1.711 24.032 1.00 85.31 186 ILE A C 1
ATOM 1522 O O . ILE A 1 186 ? -20.453 1.987 24.905 1.00 85.31 186 ILE A O 1
ATOM 1526 N N . SER A 1 187 ? -18.407 1.296 24.316 1.00 81.38 187 SER A N 1
ATOM 1527 C CA . SER A 1 187 ? -17.902 1.132 25.681 1.00 81.38 187 SER A CA 1
ATOM 1528 C C . SER A 1 187 ? -17.992 2.437 26.484 1.00 81.38 187 SER A C 1
ATOM 1530 O O . SER A 1 187 ? -18.530 2.433 27.587 1.00 81.38 187 SER A O 1
ATOM 1532 N N . ASN A 1 188 ? -17.578 3.569 25.909 1.00 81.31 188 ASN A N 1
ATOM 1533 C CA . ASN A 1 188 ? -17.700 4.874 26.559 1.00 81.31 188 ASN A CA 1
ATOM 1534 C C . ASN A 1 188 ? -19.161 5.295 26.772 1.00 81.31 188 ASN A C 1
ATOM 1536 O O . ASN A 1 188 ? -19.477 5.880 27.799 1.00 81.31 188 ASN A O 1
ATOM 1540 N N . GLN A 1 189 ? -20.057 5.015 25.822 1.00 83.69 189 GLN A N 1
ATOM 1541 C CA . GLN A 1 189 ? -21.486 5.300 25.982 1.00 83.69 189 GLN A CA 1
ATOM 1542 C C . GLN A 1 189 ? -22.121 4.425 27.064 1.00 83.69 189 GLN A C 1
ATOM 1544 O O . GLN A 1 189 ? -22.952 4.900 27.834 1.00 83.69 189 GLN A O 1
ATOM 1549 N N . LEU A 1 190 ? -21.731 3.155 27.145 1.00 79.12 190 LEU A N 1
ATOM 1550 C CA . LEU A 1 190 ? -22.219 2.239 28.169 1.00 79.12 190 LEU A CA 1
ATOM 1551 C C . LEU A 1 190 ? -21.684 2.608 29.550 1.00 79.12 190 LEU A C 1
ATOM 1553 O O . LEU A 1 190 ? -22.453 2.565 30.501 1.00 79.12 190 LEU A O 1
ATOM 1557 N N . SER A 1 191 ? -20.423 3.028 29.675 1.00 74.50 191 SER A N 1
ATOM 1558 C CA . SER A 1 191 ? -19.870 3.458 30.963 1.00 74.50 191 SER A CA 1
ATOM 1559 C C . SER A 1 191 ? -20.490 4.767 31.454 1.00 74.50 191 SER A C 1
ATOM 1561 O O . SER A 1 191 ? -20.817 4.867 32.634 1.00 74.50 191 SER A O 1
ATOM 1563 N N . THR A 1 192 ? -20.733 5.748 30.575 1.00 73.44 192 THR A N 1
ATOM 1564 C CA . THR A 1 192 ? -21.432 6.986 30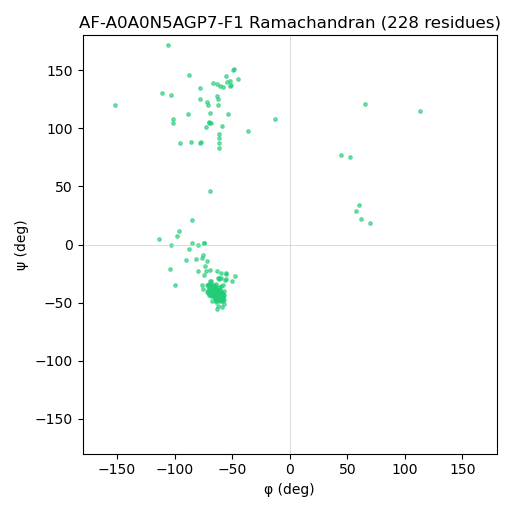.963 1.00 73.44 192 THR A CA 1
ATOM 1565 C C . THR A 1 192 ? -22.887 6.729 31.332 1.00 73.44 192 THR A C 1
ATOM 1567 O O . THR A 1 192 ? -23.385 7.320 32.286 1.00 73.44 192 THR A O 1
ATOM 1570 N N . THR A 1 193 ? -23.559 5.826 30.614 1.00 74.00 193 THR A N 1
ATOM 1571 C CA . THR A 1 193 ? -24.937 5.424 30.921 1.00 74.00 193 THR A CA 1
ATOM 1572 C C . THR A 1 193 ? -24.993 4.648 32.234 1.00 74.00 193 THR A C 1
ATOM 1574 O O . THR A 1 193 ? -25.832 4.944 33.073 1.00 74.00 193 THR A O 1
ATOM 1577 N N . HIS A 1 194 ? -24.067 3.712 32.460 1.00 67.62 194 HIS A N 1
ATOM 1578 C CA . HIS A 1 194 ? -23.970 2.978 33.719 1.00 67.62 194 HIS A CA 1
ATOM 1579 C C . HIS A 1 194 ? -23.751 3.934 34.893 1.00 67.62 194 HIS A C 1
ATOM 1581 O O . HIS A 1 194 ? -24.504 3.875 35.850 1.00 67.62 194 HIS A O 1
ATOM 1587 N N . LEU A 1 195 ? -22.804 4.875 34.799 1.00 64.75 195 LEU A N 1
ATOM 1588 C CA . LEU A 1 195 ? -22.580 5.888 35.840 1.00 64.75 195 LEU A CA 1
ATOM 1589 C C . LEU A 1 195 ? -23.792 6.806 36.071 1.00 64.75 195 LEU A C 1
ATOM 1591 O O . LEU A 1 195 ? -23.980 7.290 37.181 1.00 64.75 195 LEU A O 1
ATOM 1595 N N . ALA A 1 196 ? -24.619 7.051 35.050 1.00 62.19 196 ALA A N 1
ATOM 1596 C CA . ALA A 1 196 ? -25.850 7.828 35.204 1.00 62.19 196 ALA A CA 1
ATOM 1597 C C . ALA A 1 196 ? -26.954 7.067 35.964 1.00 62.19 196 ALA A C 1
ATOM 1599 O O . ALA A 1 196 ? -27.839 7.702 36.536 1.00 62.19 196 ALA A O 1
ATOM 1600 N N . PHE A 1 197 ? -26.901 5.731 35.975 1.00 63.25 197 PHE A N 1
ATOM 1601 C CA . PHE A 1 197 ? -27.874 4.853 36.636 1.00 63.25 197 PHE A CA 1
ATOM 1602 C C . PHE A 1 197 ? -27.288 4.063 37.816 1.00 63.25 197 PHE A C 1
ATOM 1604 O O . PHE A 1 197 ? -27.988 3.237 38.402 1.00 63.25 197 PHE A O 1
ATOM 1611 N N . ASP A 1 198 ? -26.025 4.307 38.173 1.00 57.78 198 ASP A N 1
ATOM 1612 C CA . ASP A 1 198 ? -25.362 3.702 39.324 1.00 57.78 198 ASP A CA 1
ATOM 1613 C C . ASP A 1 198 ? -25.821 4.422 40.595 1.00 57.78 198 ASP A C 1
ATOM 1615 O O . ASP A 1 198 ? -25.254 5.422 41.045 1.00 57.78 198 ASP A O 1
ATOM 1619 N N . TYR A 1 199 ? -26.928 3.935 41.147 1.00 56.97 199 TYR A N 1
ATOM 1620 C CA . TYR A 1 199 ? -27.359 4.286 42.487 1.00 56.97 199 TYR A CA 1
ATOM 1621 C C . TYR A 1 199 ? -26.477 3.495 43.446 1.00 56.97 199 TYR A C 1
ATOM 1623 O O . TYR A 1 199 ? -26.820 2.374 43.816 1.00 56.97 199 TYR A O 1
ATOM 1631 N N . GLY A 1 200 ? -25.327 4.061 43.824 1.00 52.50 200 GLY A N 1
ATOM 1632 C CA . GLY A 1 200 ? -24.516 3.479 44.891 1.00 52.50 200 GLY A CA 1
ATOM 1633 C C . GLY A 1 200 ? -25.395 3.167 46.106 1.00 52.50 200 GLY A C 1
ATOM 1634 O O . GLY A 1 200 ? -26.409 3.834 46.316 1.00 52.50 200 GLY A O 1
ATOM 1635 N N . ASP A 1 201 ? -25.032 2.156 46.897 1.00 54.31 201 ASP A N 1
ATOM 1636 C CA . ASP A 1 201 ? -25.720 1.832 48.152 1.00 54.31 201 ASP A CA 1
ATOM 1637 C C . ASP A 1 201 ? -25.604 3.024 49.119 1.00 54.31 201 ASP A C 1
ATOM 1639 O O . ASP A 1 201 ? -24.713 3.085 49.967 1.00 54.31 201 ASP A O 1
ATOM 1643 N N . ILE A 1 202 ? -26.483 4.018 48.958 1.00 53.22 202 ILE A N 1
ATOM 1644 C CA . ILE A 1 202 ? -26.593 5.181 49.829 1.00 53.22 202 ILE A CA 1
ATOM 1645 C C . ILE A 1 202 ? -27.150 4.639 51.150 1.00 53.22 202 ILE A C 1
ATOM 1647 O O . ILE A 1 202 ? -28.296 4.172 51.189 1.00 53.22 202 ILE A O 1
ATOM 1651 N N . PRO A 1 203 ? -26.368 4.658 52.242 1.00 51.72 203 PRO A N 1
ATOM 1652 C CA . PRO A 1 203 ? -26.830 4.150 53.514 1.00 51.72 203 PRO A CA 1
ATOM 1653 C C . PRO A 1 20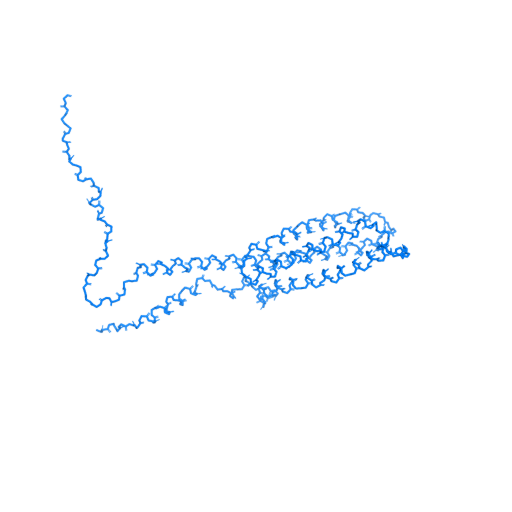3 ? -27.838 5.155 54.071 1.00 51.72 203 PRO A C 1
ATOM 1655 O O . PRO A 1 203 ? -27.463 6.176 54.631 1.00 51.72 203 PRO A O 1
ATOM 1658 N N . TYR A 1 204 ? -29.117 4.819 53.917 1.00 46.97 204 TYR A N 1
ATOM 1659 C CA . TYR A 1 204 ? -30.282 5.516 54.459 1.00 46.97 204 TYR A CA 1
ATOM 1660 C C . TYR A 1 204 ? -30.537 6.928 53.915 1.00 46.97 204 TYR A C 1
ATOM 1662 O O . TYR A 1 204 ? -29.787 7.873 54.129 1.00 46.97 204 TYR A O 1
ATOM 1670 N N . GLY A 1 205 ? -31.720 7.082 53.324 1.00 44.62 205 GLY A N 1
ATOM 1671 C CA . GLY A 1 205 ? -32.312 8.375 53.011 1.00 44.62 205 GLY A CA 1
ATOM 1672 C C . GLY A 1 205 ? -32.410 8.596 51.515 1.00 44.62 205 GLY A C 1
ATOM 1673 O O . GLY A 1 205 ? -31.406 8.700 50.824 1.00 44.62 205 GLY A O 1
ATOM 1674 N N . TYR A 1 206 ? -33.652 8.673 51.040 1.00 47.00 206 TYR A N 1
ATOM 1675 C CA . TYR A 1 206 ? -34.039 9.232 49.751 1.00 47.00 206 TYR A CA 1
ATOM 1676 C C . TYR A 1 206 ? -33.163 10.445 49.392 1.00 47.00 206 TYR A C 1
ATOM 1678 O O . TYR A 1 206 ? -33.444 11.567 49.810 1.00 47.00 206 TYR A O 1
ATOM 1686 N N . VAL A 1 207 ? -32.134 10.248 48.572 1.00 48.69 207 VAL A N 1
ATOM 1687 C CA . VAL A 1 207 ? -31.635 11.336 47.737 1.00 48.69 207 VAL A CA 1
ATOM 1688 C C . VAL A 1 207 ? -32.508 11.286 46.498 1.00 48.69 207 VAL A C 1
ATOM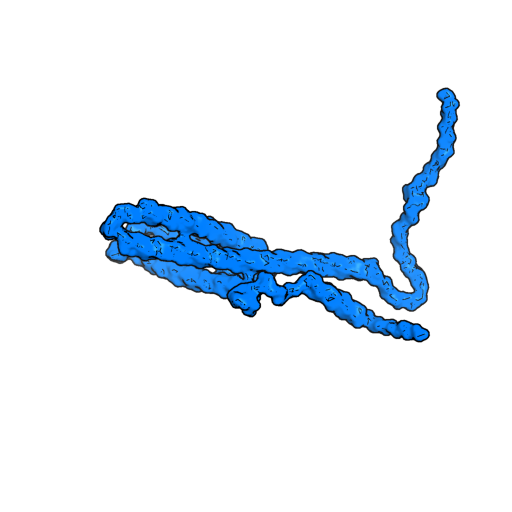 1690 O O . VAL A 1 207 ? -32.241 10.552 45.550 1.00 48.69 207 VAL A O 1
ATOM 1693 N N . ALA A 1 208 ? -33.630 12.002 46.565 1.00 48.41 208 ALA A N 1
ATOM 1694 C CA . ALA A 1 208 ? -34.466 12.244 45.408 1.00 48.41 208 ALA A CA 1
ATOM 1695 C C . ALA A 1 208 ? -33.602 12.955 44.361 1.00 48.41 208 ALA A C 1
ATOM 1697 O O . ALA A 1 208 ? -33.348 14.155 44.461 1.00 48.41 208 ALA A O 1
ATOM 1698 N N . MET A 1 209 ? -33.138 12.222 43.346 1.00 51.34 209 MET A N 1
ATOM 1699 C CA . MET A 1 209 ? -32.875 12.882 42.075 1.00 51.34 209 MET A CA 1
ATOM 1700 C C . MET A 1 209 ? -34.167 13.602 41.679 1.00 51.34 209 MET A C 1
ATOM 1702 O O . MET A 1 209 ? -35.246 13.035 41.883 1.00 51.34 209 MET A O 1
ATOM 1706 N N . PRO A 1 210 ? -34.090 14.828 41.138 1.00 52.50 210 PRO A N 1
ATOM 1707 C CA . PRO A 1 210 ? -35.250 15.473 40.556 1.00 52.50 210 PRO A CA 1
ATOM 1708 C C . PRO A 1 210 ? -35.721 14.589 39.401 1.00 52.50 210 PRO A C 1
ATOM 1710 O O . PRO A 1 210 ? -35.173 14.629 38.301 1.00 52.50 210 PRO A O 1
ATOM 1713 N N . GLN A 1 211 ? -36.693 13.719 39.678 1.00 56.06 211 GLN A N 1
ATOM 1714 C CA . GLN A 1 211 ? -37.406 13.010 38.635 1.00 56.06 211 GLN A CA 1
ATOM 1715 C C . GLN A 1 211 ? -38.027 14.083 37.740 1.00 56.06 211 GLN A C 1
ATOM 1717 O O . GLN A 1 211 ? -38.559 15.069 38.267 1.00 56.06 211 GLN A O 1
ATOM 1722 N N . PRO A 1 212 ? -37.945 13.943 36.405 1.00 55.75 212 PRO A N 1
ATOM 1723 C CA . PRO A 1 212 ? -38.729 14.805 35.539 1.00 55.75 212 PRO A CA 1
ATOM 1724 C C . PRO A 1 212 ? -40.185 14.735 36.020 1.00 55.75 212 PRO A C 1
ATOM 1726 O O . PRO A 1 212 ? -40.635 13.643 36.390 1.00 55.75 212 PRO A O 1
ATOM 1729 N N . PRO A 1 213 ? -40.888 15.880 36.098 1.00 58.81 213 PRO A N 1
ATOM 1730 C CA . PRO A 1 213 ? -42.223 15.928 36.670 1.00 58.81 213 PRO A CA 1
ATOM 1731 C C . PRO A 1 213 ? -43.096 14.844 36.024 1.00 58.81 213 PRO A C 1
ATOM 1733 O O . PRO A 1 213 ? -42.993 14.635 34.807 1.00 58.81 213 PRO A O 1
ATOM 1736 N N . PRO A 1 214 ? -43.908 14.121 36.818 1.00 62.69 214 PRO A N 1
ATOM 1737 C CA . PRO A 1 214 ? -44.810 13.099 36.313 1.00 62.69 214 PRO A CA 1
ATOM 1738 C C . PRO A 1 214 ? -45.546 13.592 35.067 1.00 62.69 214 PRO A C 1
ATOM 1740 O O . PRO A 1 214 ? -45.955 14.748 34.993 1.00 62.69 214 PRO A O 1
ATOM 1743 N N . TYR A 1 215 ? -45.767 12.721 34.081 1.00 49.94 215 TYR A N 1
ATOM 1744 C CA . TYR A 1 215 ? -46.490 13.091 32.853 1.00 49.94 215 TYR A CA 1
ATOM 1745 C C . TYR A 1 215 ? -47.888 13.682 33.154 1.00 49.94 215 TYR A C 1
ATOM 1747 O O . TYR A 1 215 ? -48.403 14.500 32.398 1.00 49.94 215 TYR A O 1
ATOM 1755 N N . ALA A 1 216 ? -48.462 13.335 34.313 1.00 61.59 216 ALA A N 1
ATOM 1756 C CA . ALA A 1 216 ? -49.689 13.917 34.857 1.00 61.59 216 ALA A CA 1
ATOM 1757 C C . ALA A 1 216 ? -49.604 15.434 35.136 1.00 61.59 216 ALA A C 1
ATOM 1759 O O . ALA A 1 216 ? -50.615 16.118 35.024 1.00 61.59 216 ALA A O 1
ATOM 1760 N N . ASP A 1 217 ? -48.415 15.962 35.434 1.00 57.56 217 ASP A N 1
ATOM 1761 C CA . ASP A 1 217 ? -48.184 17.384 35.721 1.00 57.56 217 ASP A CA 1
ATOM 1762 C C . ASP A 1 217 ? -47.840 18.198 34.462 1.00 57.56 217 ASP A C 1
ATOM 1764 O O . ASP A 1 217 ? -47.867 19.427 34.487 1.00 57.56 217 ASP A O 1
ATOM 1768 N N . THR A 1 218 ? -47.523 17.534 33.343 1.00 56.47 218 THR A N 1
ATOM 1769 C CA . THR A 1 218 ? -47.195 18.194 32.062 1.00 56.47 218 THR A CA 1
ATOM 1770 C C . THR A 1 218 ? -48.336 18.130 31.047 1.00 56.47 218 THR A C 1
ATOM 1772 O O . THR A 1 218 ? -48.413 18.979 30.156 1.00 56.47 218 THR A O 1
ATOM 1775 N N . VAL A 1 219 ? -49.270 17.184 31.194 1.00 53.19 219 VAL A N 1
ATOM 1776 C CA . VAL A 1 219 ? -50.469 17.099 30.354 1.00 53.19 219 VAL A CA 1
ATOM 1777 C C . VAL A 1 219 ? -51.636 17.801 31.036 1.00 53.19 219 VAL A C 1
ATOM 1779 O O . VAL A 1 219 ? -52.442 17.189 31.725 1.00 53.19 219 VAL A O 1
ATOM 1782 N N . ILE A 1 220 ? -51.728 19.106 30.779 1.00 55.09 220 ILE A N 1
ATOM 1783 C CA . ILE A 1 220 ? -52.985 19.848 30.629 1.00 55.09 220 ILE A CA 1
ATOM 1784 C C . ILE A 1 220 ? -54.026 19.490 31.709 1.00 55.09 220 ILE A C 1
ATOM 1786 O O . ILE A 1 220 ? -55.071 18.903 31.434 1.00 55.09 220 ILE A O 1
ATOM 1790 N N . SER A 1 221 ? -53.841 20.022 32.917 1.00 48.50 221 SER A N 1
ATOM 1791 C CA . SER A 1 221 ? -54.959 20.510 33.739 1.00 48.50 221 SER A CA 1
ATOM 1792 C C . SER A 1 221 ? -55.562 21.777 33.100 1.00 48.50 221 SER A C 1
ATOM 1794 O O . SER A 1 221 ? -55.820 22.793 33.738 1.00 48.50 221 SER A O 1
ATOM 1796 N N . GLY A 1 222 ? -55.776 21.725 31.784 1.00 49.44 222 GLY A N 1
ATOM 1797 C CA . GLY A 1 222 ? -56.562 22.685 31.043 1.00 49.44 222 GLY A CA 1
ATOM 1798 C C . GLY A 1 222 ? -58.000 22.456 31.446 1.00 49.44 222 GLY A C 1
ATOM 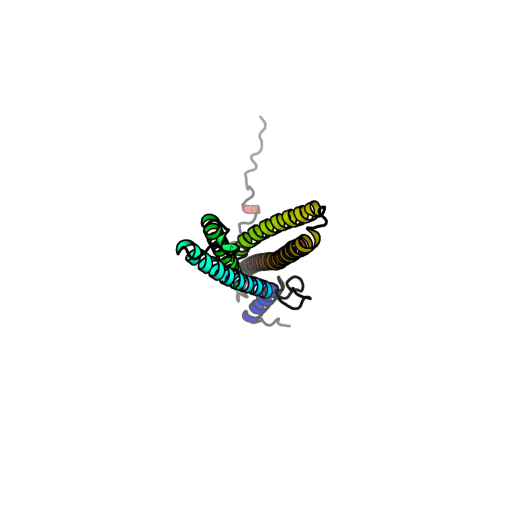1799 O O . GLY A 1 222 ? -58.610 21.453 31.079 1.00 49.44 222 GLY A O 1
ATOM 1800 N N . VAL A 1 223 ? -58.490 23.375 32.270 1.00 48.69 223 VAL A N 1
ATOM 1801 C CA . VAL A 1 223 ? -59.891 23.757 32.408 1.00 48.69 223 VAL A CA 1
ATOM 1802 C C . VAL A 1 223 ? -60.710 23.186 31.249 1.00 48.69 223 VAL A C 1
ATOM 1804 O O . VAL A 1 223 ? -60.604 23.653 30.116 1.00 48.69 223 VAL A O 1
ATOM 1807 N N . LYS A 1 224 ? -61.533 22.167 31.525 1.00 49.75 224 LYS A N 1
ATOM 1808 C CA . LYS A 1 224 ? -62.655 21.830 30.651 1.00 49.75 224 LYS A CA 1
ATOM 1809 C C . LYS A 1 224 ? -63.570 23.054 30.651 1.00 49.75 224 LYS A C 1
ATOM 1811 O O . LYS A 1 224 ? -64.460 23.152 31.489 1.00 49.75 224 LYS A O 1
ATOM 1816 N N . GLN A 1 225 ? -63.320 24.018 29.770 1.00 50.59 225 GLN A N 1
ATOM 1817 C CA . GLN A 1 225 ? -64.335 24.997 29.417 1.00 50.59 225 GLN A CA 1
ATOM 1818 C C . GLN A 1 225 ? -65.472 24.199 28.771 1.00 50.59 225 GLN A C 1
ATOM 1820 O O . GLN A 1 225 ? -65.222 23.489 27.792 1.00 50.59 225 GLN A O 1
ATOM 1825 N N . PRO A 1 226 ? -66.697 24.232 29.319 1.00 47.75 226 PRO A N 1
ATOM 1826 C CA . PRO A 1 226 ? -67.824 23.663 28.610 1.00 47.75 226 PRO A CA 1
ATOM 1827 C C . PRO A 1 226 ? -67.992 24.458 27.313 1.00 47.75 226 PRO A C 1
ATOM 1829 O O . PRO A 1 226 ? -68.104 25.683 27.347 1.00 47.75 226 PRO A O 1
ATOM 1832 N N . LEU A 1 227 ? -67.991 23.766 26.172 1.00 54.84 227 LEU A N 1
ATOM 1833 C CA . LEU A 1 227 ? -68.478 24.331 24.919 1.00 54.84 227 LEU A CA 1
ATOM 1834 C C . LEU A 1 227 ? -69.962 24.670 25.109 1.00 54.84 227 LEU A C 1
ATOM 1836 O O . LEU A 1 227 ? -70.831 23.820 24.920 1.00 54.84 227 LEU A O 1
ATOM 1840 N N . THR A 1 228 ? -70.262 25.900 25.517 1.00 50.56 228 THR A N 1
ATOM 1841 C CA . THR A 1 228 ? -71.588 26.480 25.318 1.00 50.56 228 THR A CA 1
ATOM 1842 C C . THR A 1 228 ? -71.741 26.738 23.830 1.00 50.56 228 THR A C 1
ATOM 1844 O O . THR A 1 228 ? -71.132 27.653 23.280 1.00 50.56 228 THR A O 1
ATOM 1847 N N . ILE A 1 229 ? -72.524 25.878 23.189 1.00 45.47 229 ILE A N 1
ATOM 1848 C CA . ILE A 1 229 ? -73.084 26.113 21.865 1.00 45.47 229 ILE A CA 1
ATOM 1849 C C . ILE A 1 229 ? -74.149 27.202 22.034 1.00 45.47 229 ILE A C 1
ATOM 1851 O O . ILE A 1 229 ? -75.093 27.015 22.805 1.00 45.47 229 ILE A O 1
ATOM 1855 N N . ALA A 1 230 ? -73.970 28.322 21.339 1.00 41.31 230 ALA A N 1
ATOM 1856 C CA . ALA A 1 230 ? -75.008 29.297 21.027 1.00 41.31 230 ALA A CA 1
ATOM 1857 C C . ALA A 1 230 ? -74.990 29.521 19.514 1.00 41.31 230 ALA A C 1
ATOM 1859 O O . ALA A 1 230 ? -73.867 29.587 18.959 1.00 41.31 230 ALA A O 1
#

Solvent-accessible surface area (backbone atoms only — not comparable to full-atom values): 13238 Å² total; per-residue (Å²): 132,85,81,74,82,73,58,72,66,58,57,52,51,48,52,50,54,57,52,58,65,75,57,70,85,82,40,69,90,45,29,38,81,94,61,72,40,53,28,63,61,55,39,44,51,50,26,52,52,50,37,52,56,42,49,54,51,38,52,54,52,50,53,52,47,53,39,59,72,70,67,55,80,64,85,46,81,69,56,69,47,57,71,70,56,51,54,52,49,48,53,50,37,51,53,50,40,51,37,27,48,37,33,41,48,16,64,74,71,59,37,43,74,41,41,48,65,42,49,55,54,47,50,51,52,36,54,52,29,53,53,51,42,54,50,51,63,71,65,64,82,45,84,92,48,54,72,64,50,51,54,50,40,49,49,37,48,53,52,29,52,51,44,52,51,51,46,56,44,44,51,51,33,36,50,50,35,46,52,53,52,50,48,51,51,52,44,50,53,49,51,54,50,47,62,74,67,60,74,67,90,69,84,78,73,90,78,74,68,86,66,76,76,55,69,77,78,71,57,68,90,65,74,82,71,77,85,78,85,127

Sequence (230 aa):
MPKGNLPLSQESHRVASELEGIWDENAIKYKCCCRKIHVKNVALFIGYAQMFITFIAAIFVAYYYLQAINGNNQDYWVGKLNSRYLTSFLLAFLLQILLALMLVHGIRTEQASFLLPFIIFASIAIFIGIVQIAHDIFSYDSRAMQFYNTRQWNAHLFGTLIHVWCVAVIWRCYRFLGDKKVARQISNQLSTTHLAFDYGDIPYGYVAMPQPPPYADTVISGVKQPLTIA

Radius of gyration: 32.09 Å; Cα contacts (8 Å, |Δi|>4): 136; chains: 1; bounding box: 103×48×88 Å

Mean predicted aligned error: 13.86 Å

InterPro domains:
  IPR051115 Lysosomal-associated transmembrane transporter [PTHR12479] (28-218)

Organism: NCBI:txid451379

Nearest PDB structures (foldseek):
  3zx6-assembly1_B  TM=4.299E-01  e=1.816E+00  Archaeoglobus fulgidus DSM 4304
  8c5v-assembly1_I  TM=3.295E-01  e=1.094E+00  Escherichia coli
  7nyw-assembly1_B  TM=3.446E-01  e=3.505E+00  Photorhabdus thracensis
  3ja6-assembly1_I  TM=2.847E-01  e=3.168E+00  Escherichia coli
  3zx6-assembly1_A  TM=2.660E-01  e=3.012E+00  Archaeoglobus fulgidus DSM 4304

Secondary structure (DSSP, 8-state):
-------HHHHHHHHHHHHHTT--TT-GGGEETTTTEEHHHHHHHHHHHHHHHHHHHHHHHHHHHHHHHTT--S-STTTTS-HHHHHHHHHHHHHHHHHHHHHHHHHHTT-GGGGHHHHHHHHHHHHHHHHHHHHHHHGGG-TTSHHHHHHHHHHHHHHHHHHHHHHHHHHHHHHHHHHHHHHHHHHHHHHHHHHHH-----SSS-----PPP-HHHHS-----------

pLDDT: mean 77.49, std 16.84, range [37.62, 96.56]

Foldseek 3Di:
DDPDDDPPVVVVVVLVVVLVVLDDQLDLLQADDVSPHGLLVVLLVVLVVQLVVLVVVLVVLVVVLVCLVVCPDQPDPSSVDDNVVSVVSNVVSVVSNVLSVLSNVCSVVLNLVSLVVVLVVLVVVLVVLVVQLVVLVVVCPDPVCNVVSVVSNVCSVVVSVVSVVSSVSSVSSSVSSVVVVVSVVVSVVVVVVCVVVPPDPPPDDDPDDPDPPPVVVVPDPPPPPPPPDD